Protein AF-0000000080759564 (afdb_homodimer)

Structure (mmCIF, N/CA/C/O backbone):
data_AF-0000000080759564-model_v1
#
loop_
_entity.id
_entity.type
_entity.pdbx_description
1 polymer 'Carbon monoxide dehydrogenase subunit G'
#
loop_
_atom_site.group_PDB
_atom_site.id
_atom_site.type_symbol
_atom_site.label_atom_id
_atom_site.label_alt_id
_atom_site.label_comp_id
_atom_site.label_asym_id
_atom_site.label_entity_id
_atom_site.label_seq_id
_atom_site.pdbx_PDB_ins_code
_atom_site.Cartn_x
_atom_site.Cartn_y
_atom_site.Cartn_z
_atom_site.occupancy
_atom_site.B_iso_or_equiv
_atom_site.auth_seq_id
_atom_site.auth_comp_id
_atom_site.auth_asym_id
_atom_site.auth_atom_id
_atom_site.pdbx_PDB_model_num
ATOM 1 N N . MET A 1 1 ? -9.562 -2.971 4.289 1 84.88 1 MET A N 1
ATOM 2 C CA . MET A 1 1 ? -10.07 -4.332 4.434 1 84.88 1 MET A CA 1
ATOM 3 C C . MET A 1 1 ? -8.922 -5.324 4.59 1 84.88 1 MET A C 1
ATOM 5 O O . MET A 1 1 ? -7.777 -5.023 4.23 1 84.88 1 MET A O 1
ATOM 9 N N . ARG A 1 2 ? -9.352 -6.535 5.164 1 89.62 2 ARG A N 1
ATOM 10 C CA . ARG A 1 2 ? -8.344 -7.566 5.375 1 89.62 2 ARG A CA 1
ATOM 11 C C . ARG A 1 2 ? -8.867 -8.938 4.977 1 89.62 2 ARG A C 1
ATOM 13 O O . ARG A 1 2 ? -10.023 -9.273 5.266 1 89.62 2 ARG A O 1
ATOM 20 N N . ILE A 1 3 ? -7.992 -9.641 4.242 1 92.25 3 ILE A N 1
ATOM 21 C CA . ILE A 1 3 ? -8.258 -11.031 3.9 1 92.25 3 ILE A CA 1
ATOM 22 C C . ILE A 1 3 ? -7.125 -11.914 4.41 1 92.25 3 ILE A C 1
ATOM 24 O O . ILE A 1 3 ? -5.949 -11.57 4.27 1 92.25 3 ILE A O 1
ATOM 28 N N . ALA A 1 4 ? -7.457 -12.984 5.074 1 96.19 4 ALA A N 1
ATOM 29 C CA . ALA A 1 4 ? -6.48 -13.992 5.477 1 96.19 4 ALA A CA 1
ATOM 30 C C . ALA A 1 4 ? -6.996 -15.398 5.184 1 96.19 4 ALA A C 1
ATOM 32 O O . ALA A 1 4 ? -8.164 -15.703 5.426 1 96.19 4 ALA A O 1
ATOM 33 N N . ASP A 1 5 ? -6.145 -16.203 4.625 1 97.75 5 ASP A N 1
ATOM 34 C CA . ASP A 1 5 ? -6.512 -17.594 4.312 1 97.75 5 ASP A CA 1
ATOM 35 C C . ASP A 1 5 ? -5.273 -18.438 4.035 1 97.75 5 ASP A C 1
ATOM 37 O O . ASP A 1 5 ? -4.145 -17.984 4.234 1 97.75 5 ASP A O 1
ATOM 41 N N . ALA A 1 6 ? -5.52 -19.641 3.729 1 98.44 6 ALA A N 1
ATOM 42 C CA . ALA A 1 6 ? -4.449 -20.562 3.359 1 98.44 6 ALA A CA 1
ATOM 43 C C . ALA A 1 6 ? -4.914 -21.547 2.289 1 98.44 6 ALA A C 1
ATOM 45 O O . ALA A 1 6 ? -6.102 -21.859 2.195 1 98.44 6 ALA A O 1
ATOM 46 N N . GLN A 1 7 ? -3.947 -21.953 1.488 1 98.62 7 GLN A N 1
ATOM 47 C CA . GLN A 1 7 ? -4.152 -22.969 0.452 1 98.62 7 GLN A CA 1
ATOM 48 C C . GLN A 1 7 ? -3.17 -24.125 0.609 1 98.62 7 GLN A C 1
ATOM 50 O O . GLN A 1 7 ? -2.062 -23.938 1.119 1 98.62 7 GLN A O 1
ATOM 55 N N . TRP A 1 8 ? -3.639 -25.344 0.221 1 98.75 8 TRP A N 1
ATOM 56 C CA . TRP A 1 8 ? -2.717 -26.453 0.038 1 98.75 8 TRP A CA 1
ATOM 57 C C . TRP A 1 8 ? -2.359 -26.641 -1.434 1 98.75 8 TRP A C 1
ATOM 59 O O . TRP A 1 8 ? -3.244 -26.719 -2.289 1 98.75 8 TRP A O 1
ATOM 69 N N . ILE A 1 9 ? -1.101 -26.641 -1.742 1 98.81 9 ILE A N 1
ATOM 70 C CA . ILE A 1 9 ? -0.565 -26.75 -3.096 1 98.81 9 ILE A CA 1
ATOM 71 C C . ILE A 1 9 ? 0.129 -28.094 -3.273 1 98.81 9 ILE A C 1
ATOM 73 O O . ILE A 1 9 ? 0.979 -28.469 -2.463 1 98.81 9 ILE A O 1
ATOM 77 N N . PRO A 1 10 ? -0.118 -28.859 -4.316 1 98.12 10 PRO A N 1
ATOM 78 C CA . PRO A 1 10 ? 0.433 -30.188 -4.512 1 98.12 10 PRO A CA 1
ATOM 79 C C . PRO A 1 10 ? 1.847 -30.172 -5.09 1 98.12 10 PRO A C 1
ATOM 81 O O . PRO A 1 10 ? 2.129 -30.875 -6.062 1 98.12 10 PRO A O 1
ATOM 84 N N . SER A 1 11 ? 2.746 -29.422 -4.547 1 98.06 11 SER A N 1
ATOM 85 C CA . SER A 1 11 ? 4.152 -29.297 -4.922 1 98.06 11 SER A CA 1
ATOM 86 C C . SER A 1 11 ? 5.008 -28.891 -3.729 1 98.06 11 SER A C 1
ATOM 88 O O . SER A 1 11 ? 4.504 -28.281 -2.777 1 98.06 11 SER A O 1
ATOM 90 N N . PRO A 1 12 ? 6.312 -29.25 -3.775 1 97.38 12 PRO A N 1
ATOM 91 C CA . PRO A 1 12 ? 7.168 -28.797 -2.67 1 97.38 12 PRO A CA 1
ATOM 92 C C . PRO A 1 12 ? 7.336 -27.281 -2.625 1 97.38 12 PRO A C 1
ATOM 94 O O . PRO A 1 12 ? 7.121 -26.609 -3.633 1 97.38 12 PRO A O 1
ATOM 97 N N . PRO A 1 13 ? 7.758 -26.781 -1.486 1 97.88 13 PRO A N 1
ATOM 98 C CA . PRO A 1 13 ? 7.84 -25.328 -1.308 1 97.88 13 PRO A CA 1
ATOM 99 C C . PRO A 1 13 ? 8.727 -24.656 -2.352 1 97.88 13 PRO A C 1
ATOM 101 O O . PRO A 1 13 ? 8.391 -23.578 -2.852 1 97.88 13 PRO A O 1
ATOM 104 N N . HIS A 1 14 ? 9.836 -25.25 -2.713 1 97.31 14 HIS A N 1
ATOM 105 C CA . HIS A 1 14 ? 10.742 -24.594 -3.65 1 97.31 14 HIS A CA 1
ATOM 106 C C . HIS A 1 14 ? 10.109 -24.469 -5.031 1 97.31 14 HIS A C 1
ATOM 108 O O . HIS A 1 14 ? 10.234 -23.438 -5.688 1 97.31 14 HIS A O 1
ATOM 114 N N . GLN A 1 15 ? 9.398 -25.438 -5.461 1 98 15 GLN A N 1
ATOM 115 C CA . GLN A 1 15 ? 8.727 -25.391 -6.754 1 98 15 GLN A CA 1
ATOM 116 C C . GLN A 1 15 ? 7.535 -24.438 -6.711 1 98 15 GLN A C 1
ATOM 118 O O . GLN A 1 15 ? 7.27 -23.719 -7.68 1 98 15 GLN A O 1
ATOM 123 N N . THR A 1 16 ? 6.824 -24.484 -5.586 1 98.56 16 THR A N 1
ATOM 124 C CA . THR A 1 16 ? 5.711 -23.562 -5.391 1 98.56 16 THR A CA 1
ATOM 125 C C . THR A 1 16 ? 6.184 -22.125 -5.48 1 98.56 16 THR A C 1
ATOM 127 O O . THR A 1 16 ? 5.562 -21.297 -6.164 1 98.56 16 THR A O 1
ATOM 130 N N . TRP A 1 17 ? 7.25 -21.875 -4.875 1 98.38 17 TRP A N 1
ATOM 131 C CA . TRP A 1 17 ? 7.859 -20.547 -4.84 1 98.38 17 TRP A CA 1
ATO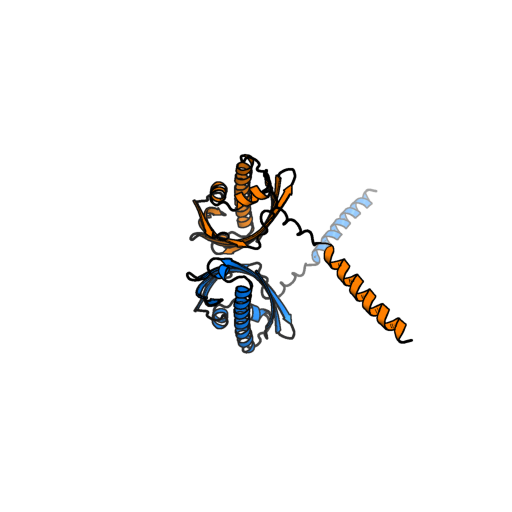M 132 C C . TRP A 1 17 ? 8.242 -20.078 -6.242 1 98.38 17 TRP A C 1
ATOM 134 O O . TRP A 1 17 ? 7.891 -18.969 -6.656 1 98.38 17 TRP A O 1
ATOM 144 N N . ASP A 1 18 ? 8.891 -20.922 -6.949 1 97.62 18 ASP A N 1
ATOM 145 C CA . ASP A 1 18 ? 9.336 -20.578 -8.297 1 97.62 18 ASP A CA 1
ATOM 146 C C . ASP A 1 18 ? 8.148 -20.25 -9.203 1 97.62 18 ASP A C 1
ATOM 148 O O . ASP A 1 18 ? 8.188 -19.281 -9.969 1 97.62 18 ASP A O 1
ATOM 152 N N . ALA A 1 19 ? 7.172 -21.016 -9.039 1 98.44 19 ALA A N 1
ATOM 153 C CA . ALA A 1 19 ? 5.988 -20.844 -9.875 1 98.44 19 ALA A CA 1
ATOM 154 C C . ALA A 1 19 ? 5.25 -19.547 -9.516 1 98.44 19 ALA A C 1
ATOM 156 O O . ALA A 1 19 ? 4.738 -18.859 -10.398 1 98.44 19 ALA A O 1
ATOM 157 N N . LEU A 1 20 ? 5.18 -19.203 -8.273 1 98.31 20 LEU A N 1
ATOM 158 C CA . LEU A 1 20 ? 4.441 -18.047 -7.777 1 98.31 20 LEU A CA 1
ATOM 159 C C . LEU A 1 20 ? 4.988 -16.75 -8.383 1 98.31 20 LEU A C 1
ATOM 161 O O . LEU A 1 20 ? 4.262 -15.758 -8.5 1 98.31 20 LEU A O 1
ATOM 165 N N . PHE A 1 21 ? 6.188 -16.766 -8.742 1 97.94 21 PHE A N 1
ATOM 166 C CA . PHE A 1 21 ? 6.812 -15.531 -9.203 1 97.94 21 PHE A CA 1
ATOM 167 C C . PHE A 1 21 ? 7.258 -15.648 -10.656 1 97.94 21 PHE A C 1
ATOM 169 O O . PHE A 1 21 ? 8.062 -14.852 -11.133 1 97.94 21 PHE A O 1
ATOM 176 N N . ASP A 1 22 ? 6.77 -16.688 -11.305 1 98.38 22 ASP A N 1
ATOM 177 C CA . ASP A 1 22 ? 6.977 -16.859 -12.742 1 98.38 22 ASP A CA 1
ATOM 178 C C . ASP A 1 22 ? 5.906 -16.109 -13.539 1 98.38 22 ASP A C 1
ATOM 180 O O . ASP A 1 22 ? 4.719 -16.422 -13.445 1 98.38 22 ASP A O 1
ATOM 184 N N . PRO A 1 23 ? 6.281 -15.125 -14.359 1 98.56 23 PRO A N 1
ATOM 185 C CA . PRO A 1 23 ? 5.301 -14.312 -15.086 1 98.56 23 PRO A CA 1
ATOM 186 C C . PRO A 1 23 ? 4.375 -15.148 -15.969 1 98.56 23 PRO A C 1
ATOM 188 O O . PRO A 1 23 ? 3.191 -14.836 -16.109 1 98.56 23 PRO A O 1
ATOM 191 N N . GLU A 1 24 ? 4.895 -16.156 -16.547 1 98.31 24 GLU A N 1
ATOM 192 C CA . GLU A 1 24 ? 4.07 -17.016 -17.391 1 98.31 24 GLU A CA 1
ATOM 193 C C . GLU A 1 24 ? 3.018 -17.766 -16.578 1 98.31 24 GLU A C 1
ATOM 195 O O . GLU A 1 24 ? 1.868 -17.891 -17.016 1 98.31 24 GLU A O 1
ATOM 200 N N . VAL A 1 25 ? 3.455 -18.266 -15.453 1 98.69 25 VAL A N 1
ATOM 201 C CA . VAL A 1 25 ? 2.523 -18.984 -14.594 1 98.69 25 VAL A CA 1
ATOM 202 C C . VAL A 1 25 ? 1.471 -18.016 -14.055 1 98.69 25 VAL A C 1
ATOM 204 O O . VAL A 1 25 ? 0.281 -18.344 -14.023 1 98.69 25 VAL A O 1
ATOM 207 N N . LEU A 1 26 ? 1.889 -16.828 -13.609 1 98.62 26 LEU A N 1
ATOM 208 C CA . LEU A 1 26 ? 0.963 -15.805 -13.125 1 98.62 26 LEU A CA 1
ATOM 209 C C . LEU A 1 26 ? -0.055 -15.445 -14.195 1 98.62 26 LEU A C 1
ATOM 211 O O . LEU A 1 26 ? -1.254 -15.359 -13.922 1 98.62 26 LEU A O 1
ATOM 215 N N . GLN A 1 27 ? 0.406 -15.234 -15.383 1 98.5 27 GLN A N 1
ATOM 216 C CA . GLN A 1 27 ? -0.486 -14.859 -16.469 1 98.5 27 GLN A CA 1
ATOM 217 C C . GLN A 1 27 ? -1.504 -15.961 -16.75 1 98.5 27 GLN A C 1
ATOM 219 O O . GLN A 1 27 ? -2.666 -15.672 -17.047 1 98.5 27 GLN A O 1
ATOM 224 N N . ARG A 1 28 ? -1.086 -17.125 -16.656 1 98.12 28 ARG A N 1
ATOM 225 C CA . ARG A 1 28 ? -1.942 -18.281 -16.906 1 98.12 28 ARG A CA 1
ATOM 226 C C . ARG A 1 28 ? -3 -18.438 -15.82 1 98.12 28 ARG A C 1
ATOM 228 O O . ARG A 1 28 ? -4.145 -18.797 -16.109 1 98.12 28 ARG A O 1
ATOM 235 N N . CYS A 1 29 ? -2.666 -18.109 -14.594 1 98.69 29 CYS A N 1
ATOM 236 C CA . CYS A 1 29 ? -3.496 -18.516 -13.461 1 98.69 29 CYS A CA 1
ATOM 237 C C . CYS A 1 29 ? -4.332 -17.344 -12.953 1 98.69 29 CYS A C 1
ATOM 239 O O . CYS A 1 29 ? -5.312 -17.547 -12.234 1 98.69 29 CYS A O 1
ATOM 241 N N . LEU A 1 30 ? -3.947 -16.062 -13.211 1 98.19 30 LEU A N 1
ATOM 242 C CA . LEU A 1 30 ? -4.711 -14.891 -12.781 1 98.19 30 LEU A CA 1
ATOM 243 C C . LEU A 1 30 ? -5.91 -14.656 -13.695 1 98.19 30 LEU A C 1
ATOM 245 O O . LEU A 1 30 ? -5.746 -14.391 -14.891 1 98.19 30 LEU A O 1
ATOM 249 N N . PRO A 1 31 ? -7.086 -14.703 -13.164 1 98.12 31 PRO A N 1
ATOM 250 C CA . PRO A 1 31 ? -8.258 -14.508 -14.016 1 98.12 31 PRO A CA 1
ATOM 251 C C . PRO A 1 31 ? -8.281 -13.133 -14.68 1 98.12 31 PRO A C 1
ATOM 253 O O . PRO A 1 31 ? -8.086 -12.109 -14.016 1 98.12 31 PRO A O 1
ATOM 256 N N . GLY A 1 32 ? -8.508 -13.094 -15.977 1 98.12 32 GLY A N 1
ATOM 257 C CA . GLY A 1 32 ? -8.633 -11.852 -16.703 1 98.12 32 GLY A CA 1
ATOM 258 C C . GLY A 1 32 ? -7.293 -11.203 -17.016 1 98.12 32 GLY A C 1
ATOM 259 O O . GLY A 1 32 ? -7.238 -10.102 -17.562 1 98.12 32 GLY A O 1
ATOM 260 N N . CYS A 1 33 ? -6.227 -11.938 -16.766 1 98.62 33 CYS A N 1
ATOM 261 C CA . CYS A 1 33 ? -4.898 -11.359 -16.938 1 98.62 33 CYS A CA 1
ATOM 262 C C . CYS A 1 33 ? -4.586 -11.156 -18.422 1 98.62 33 CYS A C 1
ATOM 264 O O . CYS A 1 33 ? -4.703 -12.086 -19.219 1 98.62 33 CYS A O 1
ATOM 266 N N . ILE A 1 34 ? -4.188 -9.992 -18.734 1 98.5 34 ILE A N 1
ATOM 267 C CA . ILE A 1 34 ? -3.818 -9.625 -20.094 1 98.5 34 ILE A CA 1
ATOM 268 C C . ILE A 1 34 ? -2.305 -9.734 -20.266 1 98.5 34 ILE A C 1
ATOM 270 O O . ILE A 1 34 ? -1.824 -10.281 -21.266 1 98.5 34 ILE A O 1
ATOM 274 N N . ARG A 1 35 ? -1.585 -9.258 -19.234 1 98.31 35 ARG A N 1
ATOM 275 C CA . ARG A 1 35 ? -0.129 -9.266 -19.328 1 98.31 35 ARG A CA 1
ATOM 276 C C . ARG A 1 35 ? 0.514 -9.211 -17.953 1 98.31 35 ARG A C 1
ATOM 278 O O . ARG A 1 35 ? 0.01 -8.531 -17.062 1 98.31 35 ARG A O 1
ATOM 285 N N . VAL A 1 36 ? 1.626 -9.906 -17.797 1 98.69 36 VAL A N 1
ATOM 286 C CA . VAL A 1 36 ? 2.535 -9.766 -16.656 1 98.69 36 VAL A CA 1
ATOM 287 C C . VAL A 1 36 ? 3.949 -9.484 -17.156 1 98.69 36 VAL A C 1
ATOM 289 O O . VAL A 1 36 ? 4.496 -10.242 -17.969 1 98.69 36 VAL A O 1
ATOM 292 N N . ILE A 1 37 ? 4.512 -8.414 -16.75 1 98.44 37 ILE A N 1
ATOM 293 C CA . ILE A 1 37 ? 5.875 -8.047 -17.125 1 98.44 37 ILE A CA 1
ATOM 294 C C . ILE A 1 37 ? 6.75 -7.98 -15.875 1 98.44 37 ILE A C 1
ATOM 296 O O . ILE A 1 37 ? 6.434 -7.262 -14.93 1 98.44 37 ILE A O 1
ATOM 300 N N . ARG A 1 38 ? 7.781 -8.805 -15.82 1 98.38 38 ARG A N 1
ATOM 301 C CA . ARG A 1 38 ? 8.789 -8.664 -14.773 1 98.38 38 ARG A CA 1
ATOM 302 C C . ARG A 1 38 ? 9.727 -7.5 -15.07 1 98.38 38 ARG A C 1
ATOM 304 O O . ARG A 1 38 ? 10.508 -7.555 -16.016 1 98.38 38 ARG A O 1
ATOM 311 N N . LEU A 1 39 ? 9.695 -6.473 -14.289 1 96.75 39 LEU A N 1
ATOM 312 C CA . LEU A 1 39 ? 10.508 -5.277 -14.516 1 96.75 39 LEU A CA 1
ATOM 313 C C . LEU A 1 39 ? 11.891 -5.441 -13.906 1 96.75 39 LEU A C 1
ATOM 315 O O . LEU A 1 39 ? 12.891 -5.012 -14.492 1 96.75 39 LEU A O 1
ATOM 319 N N . THR A 1 40 ? 11.977 -5.945 -12.734 1 95.06 40 THR A N 1
ATOM 320 C CA . THR A 1 40 ? 13.172 -6.383 -12.023 1 95.06 40 THR A CA 1
ATOM 321 C C . THR A 1 40 ? 12.914 -7.711 -11.312 1 95.06 40 THR A C 1
ATOM 323 O O . THR A 1 40 ? 11.836 -8.297 -11.445 1 95.06 40 THR A O 1
ATOM 326 N N . ASP A 1 41 ? 13.812 -8.164 -10.555 1 94.5 41 ASP A N 1
ATOM 327 C CA . ASP A 1 41 ? 13.648 -9.438 -9.859 1 94.5 41 ASP A CA 1
ATOM 328 C C . ASP A 1 41 ? 12.539 -9.344 -8.805 1 94.5 41 ASP A C 1
ATOM 330 O O . ASP A 1 41 ? 12.008 -10.367 -8.367 1 94.5 41 ASP A O 1
ATOM 334 N N . THR A 1 42 ? 12.188 -8.133 -8.391 1 96.12 42 THR A N 1
ATOM 335 C CA . THR A 1 42 ? 11.234 -7.988 -7.285 1 96.12 42 THR A CA 1
ATOM 336 C C . THR A 1 42 ? 10.117 -7.02 -7.656 1 96.12 42 THR A C 1
ATOM 338 O O . THR A 1 42 ? 9.422 -6.504 -6.781 1 96.12 42 THR A O 1
ATOM 341 N N . GLU A 1 43 ? 10.039 -6.688 -8.945 1 98.06 43 GLU A N 1
ATOM 342 C CA . GLU A 1 43 ? 9.039 -5.727 -9.391 1 98.06 43 GLU A CA 1
ATOM 343 C C . GLU A 1 43 ? 8.328 -6.215 -10.648 1 98.06 43 GLU A C 1
ATOM 345 O O . GLU A 1 43 ? 8.984 -6.637 -11.609 1 98.06 43 GLU A O 1
ATOM 350 N N . TYR A 1 44 ? 6.996 -6.078 -10.609 1 98.56 44 TYR A N 1
ATOM 351 C CA . TYR A 1 44 ? 6.191 -6.531 -11.734 1 98.56 44 TYR A CA 1
ATOM 352 C C . TYR A 1 44 ? 5.18 -5.469 -12.141 1 98.56 44 TYR A C 1
ATOM 354 O O . TYR A 1 44 ? 4.703 -4.699 -11.305 1 98.56 44 TYR A O 1
ATOM 362 N N . ALA A 1 45 ? 4.855 -5.438 -13.438 1 98.5 45 ALA A N 1
ATOM 363 C CA . ALA A 1 45 ? 3.695 -4.738 -13.977 1 98.5 45 ALA A CA 1
ATOM 364 C C . ALA A 1 45 ? 2.641 -5.727 -14.469 1 98.5 45 ALA A C 1
ATOM 366 O O . ALA A 1 45 ? 2.961 -6.676 -15.188 1 98.5 45 ALA A O 1
ATOM 367 N N . ILE A 1 46 ? 1.41 -5.504 -14.055 1 98.5 46 ILE A N 1
ATOM 368 C CA . ILE A 1 46 ? 0.343 -6.449 -14.367 1 98.5 46 ILE A CA 1
ATOM 369 C C . ILE A 1 46 ? -0.857 -5.703 -14.945 1 98.5 46 ILE A C 1
ATOM 371 O O . ILE A 1 46 ? -1.229 -4.637 -14.445 1 98.5 46 ILE A O 1
ATOM 375 N N . THR A 1 47 ? -1.415 -6.207 -15.984 1 98.81 47 THR A N 1
ATOM 376 C CA . THR A 1 47 ? -2.662 -5.711 -16.562 1 98.81 47 THR A CA 1
ATOM 377 C C . THR A 1 47 ? -3.74 -6.793 -16.516 1 98.81 47 THR A C 1
ATOM 379 O O . THR A 1 47 ? -3.52 -7.91 -16.984 1 98.81 47 THR A O 1
ATOM 382 N N . VAL A 1 48 ? -4.875 -6.426 -15.938 1 98.19 48 VAL A N 1
ATOM 383 C CA . VAL A 1 48 ? -5.961 -7.391 -15.828 1 98.19 48 VAL A CA 1
ATOM 384 C C . VAL A 1 48 ? -7.285 -6.73 -16.219 1 98.19 48 VAL A C 1
ATOM 386 O O . VAL A 1 48 ? -7.457 -5.523 -16.016 1 98.19 48 VAL A O 1
ATOM 389 N N . ARG A 1 49 ? -8.117 -7.449 -16.781 1 98.19 49 ARG A N 1
ATOM 390 C CA . ARG A 1 49 ? -9.523 -7.062 -16.891 1 98.19 49 ARG A CA 1
ATOM 391 C C . ARG A 1 49 ? -10.375 -7.801 -15.875 1 98.19 49 ARG A C 1
ATOM 393 O O . ARG A 1 49 ? -10.305 -9.023 -15.758 1 98.19 49 ARG A O 1
ATOM 400 N N . ALA A 1 50 ? -11.164 -7.062 -15.094 1 96.75 50 ALA A N 1
ATOM 401 C CA . ALA A 1 50 ? -11.992 -7.68 -14.055 1 96.75 50 ALA A CA 1
ATOM 402 C C . ALA A 1 50 ? -13.328 -6.953 -13.914 1 96.75 50 ALA A C 1
ATOM 404 O O . ALA A 1 50 ? -13.438 -5.773 -14.25 1 96.75 50 ALA A O 1
ATOM 405 N N . LYS A 1 51 ? -14.273 -7.699 -13.5 1 94.69 51 LYS A N 1
ATOM 406 C CA . LYS A 1 51 ? -15.578 -7.16 -13.109 1 94.69 51 LYS A CA 1
ATOM 407 C C . LYS A 1 51 ? -15.727 -7.133 -11.594 1 94.69 51 LYS A C 1
ATOM 409 O O . LYS A 1 51 ? -15.719 -8.18 -10.938 1 94.69 51 LYS A O 1
ATOM 414 N N . VAL A 1 52 ? -15.828 -5.949 -11.008 1 95.25 52 VAL A N 1
ATOM 415 C CA . VAL A 1 52 ? -15.969 -5.781 -9.57 1 95.25 52 VAL A CA 1
ATOM 416 C C . VAL A 1 52 ? -17.266 -5.039 -9.258 1 95.25 52 VAL A C 1
ATOM 418 O O . VAL A 1 52 ? -17.406 -3.857 -9.578 1 95.25 52 VAL A O 1
ATOM 421 N N . GLY A 1 53 ? -18.188 -5.742 -8.602 1 92.5 53 GLY A N 1
ATOM 422 C CA . GLY A 1 53 ? -19.453 -5.113 -8.25 1 92.5 53 GLY A CA 1
ATOM 423 C C . GLY A 1 53 ? -20.156 -4.5 -9.445 1 92.5 53 GLY A C 1
ATOM 424 O O . GLY A 1 53 ? -20.672 -3.383 -9.359 1 92.5 53 GLY A O 1
ATOM 425 N N . GLY A 1 54 ? -20.047 -5.086 -10.609 1 93.75 54 GLY A N 1
ATOM 426 C CA . GLY A 1 54 ? -20.719 -4.621 -11.812 1 93.75 54 GLY A CA 1
ATOM 427 C C . GLY A 1 54 ? -19.859 -3.684 -12.648 1 93.75 54 GLY A C 1
ATOM 428 O O . GLY A 1 54 ? -20.234 -3.326 -13.766 1 93.75 54 GLY A O 1
ATOM 429 N N . ILE A 1 55 ? -18.828 -3.268 -12.133 1 96.38 55 ILE A N 1
ATOM 430 C CA . ILE A 1 55 ? -17.906 -2.41 -12.875 1 96.38 55 ILE A CA 1
ATOM 431 C C . ILE A 1 55 ? -16.938 -3.27 -13.688 1 96.38 55 ILE A C 1
ATOM 433 O O . ILE A 1 55 ? -16.078 -3.945 -13.125 1 96.38 55 ILE A O 1
ATOM 437 N N . ASP A 1 56 ? -17.094 -3.266 -14.938 1 96.56 56 ASP A N 1
ATOM 438 C CA . ASP A 1 56 ? -16.172 -3.938 -15.852 1 96.56 56 ASP A CA 1
ATOM 439 C C . ASP A 1 56 ? -15.07 -2.99 -16.312 1 96.56 56 ASP A C 1
ATOM 441 O O . ASP A 1 56 ? -15.336 -2.016 -17.016 1 96.56 56 ASP A O 1
ATOM 445 N N . ALA A 1 57 ? -13.844 -3.305 -15.938 1 97.44 57 ALA A N 1
ATOM 446 C CA . ALA A 1 57 ? -12.773 -2.361 -16.234 1 97.44 57 ALA A CA 1
ATOM 447 C C . ALA A 1 57 ? -11.445 -3.086 -16.422 1 97.44 57 ALA A C 1
ATOM 449 O O . ALA A 1 57 ? -11.281 -4.227 -15.984 1 97.44 57 ALA A O 1
ATOM 450 N N . GLU A 1 58 ? -10.609 -2.461 -17.172 1 98.19 58 GLU A N 1
ATOM 451 C CA . GLU A 1 58 ? -9.203 -2.846 -17.219 1 98.19 58 GLU A CA 1
ATOM 452 C C . GLU A 1 58 ? -8.391 -2.119 -16.156 1 98.19 58 GLU A C 1
ATOM 454 O O . GLU A 1 58 ? -8.578 -0.922 -15.93 1 98.19 58 GLU A O 1
ATOM 459 N N . TYR A 1 59 ? -7.531 -2.881 -15.508 1 97.81 59 TYR A N 1
ATOM 460 C CA . TYR A 1 59 ? -6.691 -2.352 -14.438 1 97.81 59 TYR A CA 1
ATOM 461 C C . TYR A 1 59 ? -5.215 -2.533 -14.773 1 97.81 59 TYR A C 1
ATOM 463 O O . TYR A 1 59 ? -4.805 -3.594 -15.25 1 97.81 59 TYR A O 1
ATOM 471 N N . GLU A 1 60 ? -4.469 -1.491 -14.555 1 98.19 60 GLU A N 1
ATOM 472 C CA . GLU A 1 60 ? -3.012 -1.548 -14.578 1 98.19 60 GLU A CA 1
ATOM 473 C C . GLU A 1 60 ? -2.432 -1.457 -13.164 1 98.19 60 GLU A C 1
ATOM 475 O O . GLU A 1 60 ? -2.77 -0.546 -12.406 1 98.19 60 GLU A O 1
ATOM 480 N N . GLY A 1 61 ? -1.549 -2.387 -12.859 1 97.88 61 GLY A N 1
ATOM 481 C CA . GLY A 1 61 ? -1.018 -2.42 -11.508 1 97.88 61 GLY A CA 1
ATOM 482 C C . GLY A 1 61 ? 0.472 -2.703 -11.453 1 97.88 61 GLY A C 1
ATOM 483 O O . GLY A 1 61 ? 1.062 -3.133 -12.453 1 97.88 61 GLY A O 1
ATOM 484 N N . GLU A 1 62 ? 1.01 -2.377 -10.312 1 98.12 62 GLU A N 1
ATOM 485 C CA . GLU A 1 62 ? 2.396 -2.693 -9.984 1 98.12 62 GLU A CA 1
ATOM 486 C C . GLU A 1 62 ? 2.484 -3.52 -8.703 1 98.12 62 GLU A C 1
ATOM 488 O O . GLU A 1 62 ? 1.674 -3.346 -7.789 1 98.12 62 GLU A O 1
ATOM 493 N N . LEU A 1 63 ? 3.49 -4.391 -8.672 1 98.5 63 LEU A N 1
ATOM 494 C CA . LEU A 1 63 ? 3.738 -5.27 -7.535 1 98.5 63 LEU A CA 1
ATOM 495 C C . LEU A 1 63 ? 5.203 -5.211 -7.113 1 98.5 63 LEU A C 1
ATOM 497 O O . LEU A 1 63 ? 6.102 -5.324 -7.949 1 98.5 63 LEU A O 1
ATOM 501 N N . LEU A 1 64 ? 5.398 -4.977 -5.836 1 98.56 64 LEU A N 1
ATOM 502 C CA . LEU A 1 64 ? 6.727 -5.043 -5.238 1 98.56 64 LEU A CA 1
ATOM 503 C C . LEU A 1 64 ? 6.832 -6.23 -4.285 1 98.56 64 LEU A C 1
ATOM 505 O O . LEU A 1 64 ? 5.918 -6.477 -3.492 1 98.56 64 LEU A O 1
ATOM 509 N N . VAL A 1 65 ? 7.934 -6.926 -4.367 1 97.94 65 VAL A N 1
ATOM 510 C CA . VAL A 1 65 ? 8.227 -8.039 -3.473 1 97.94 65 VAL A CA 1
ATOM 511 C C . VAL A 1 65 ? 9.414 -7.695 -2.584 1 97.94 65 VAL A C 1
ATOM 513 O O . VAL A 1 65 ? 10.438 -7.203 -3.068 1 97.94 65 VAL A O 1
ATOM 516 N N . SER A 1 66 ? 9.266 -7.941 -1.3 1 95.75 66 SER A N 1
ATOM 517 C CA . SER A 1 66 ? 10.344 -7.625 -0.364 1 95.75 66 SER A CA 1
ATOM 518 C C . SER A 1 66 ? 10.391 -8.633 0.781 1 95.75 66 SER A C 1
ATOM 520 O O . SER A 1 66 ? 9.578 -9.562 0.835 1 95.75 66 SER A O 1
ATOM 522 N N . ASP A 1 67 ? 11.469 -8.555 1.634 1 94.88 67 ASP A N 1
ATOM 523 C CA . ASP A 1 67 ? 11.641 -9.398 2.814 1 94.88 67 ASP A CA 1
ATOM 524 C C . ASP A 1 67 ? 11.602 -10.875 2.443 1 94.88 67 ASP A C 1
ATOM 526 O O . ASP A 1 67 ? 10.867 -11.656 3.051 1 94.88 67 ASP A O 1
ATOM 530 N N . ILE A 1 68 ? 12.344 -11.148 1.409 1 96.94 68 ILE A N 1
ATOM 531 C CA . ILE A 1 68 ? 12.273 -12.477 0.806 1 96.94 68 ILE A CA 1
ATOM 532 C C . ILE A 1 68 ? 13.117 -13.453 1.613 1 96.94 68 ILE A C 1
ATOM 534 O O . ILE A 1 68 ? 14.305 -13.227 1.836 1 96.94 68 ILE A O 1
ATOM 538 N N . THR A 1 69 ? 12.508 -14.477 2.113 1 97.88 69 THR A N 1
ATOM 539 C CA . THR A 1 69 ? 13.164 -15.734 2.465 1 97.88 69 THR A CA 1
ATOM 540 C C . THR A 1 69 ? 12.773 -16.828 1.484 1 97.88 69 THR A C 1
ATOM 542 O O . THR A 1 69 ? 11.688 -17.406 1.586 1 97.88 69 THR A O 1
ATOM 545 N N . PRO A 1 70 ? 13.648 -17.094 0.563 1 95.94 70 PRO A N 1
ATOM 546 C CA . PRO A 1 70 ? 13.289 -17.969 -0.555 1 95.94 70 PRO A CA 1
ATOM 547 C C . PRO A 1 70 ? 12.594 -19.25 -0.1 1 95.94 70 PRO A C 1
ATOM 549 O O . PRO A 1 70 ? 13.062 -19.906 0.835 1 95.94 70 PRO A O 1
ATOM 552 N N . SER A 1 71 ? 11.43 -19.547 -0.733 1 97.06 71 SER A N 1
ATOM 553 C CA . SER A 1 71 ? 10.617 -20.734 -0.555 1 97.06 71 SER A CA 1
ATOM 554 C C . SER A 1 71 ? 9.961 -20.766 0.823 1 97.06 71 SER A C 1
ATOM 556 O O . SER A 1 71 ? 9.453 -21.797 1.252 1 97.06 71 SER A O 1
ATOM 558 N N . GLU A 1 72 ? 10.062 -19.625 1.511 1 98.44 72 GLU A N 1
ATOM 559 C CA . GLU A 1 72 ? 9.516 -19.609 2.863 1 98.44 72 GLU A CA 1
ATOM 560 C C . GLU A 1 72 ? 8.562 -18.438 3.061 1 98.44 72 GLU A C 1
A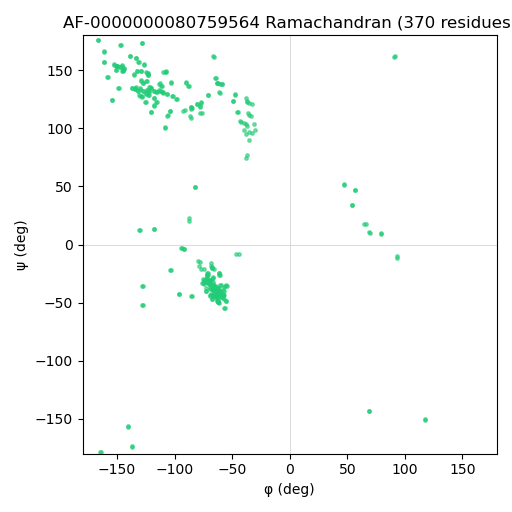TOM 562 O O . GLU A 1 72 ? 7.457 -18.609 3.59 1 98.44 72 GLU A O 1
ATOM 567 N N . SER A 1 73 ? 9.062 -17.234 2.719 1 98.75 73 SER A N 1
ATOM 568 C CA . SER A 1 73 ? 8.195 -16.094 3.031 1 9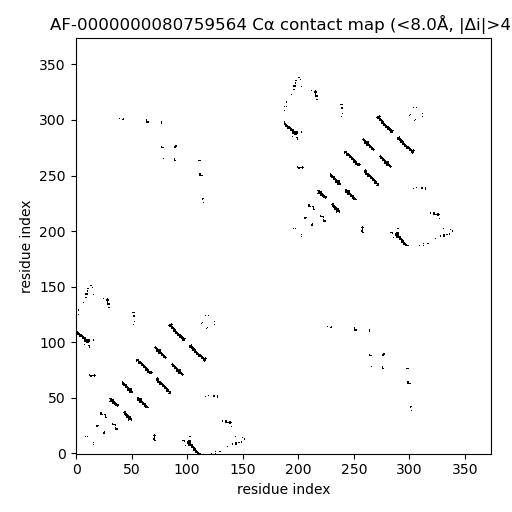8.75 73 SER A CA 1
ATOM 569 C C . SER A 1 73 ? 8.594 -14.859 2.238 1 98.75 73 SER A C 1
ATOM 571 O O . SER A 1 73 ? 9.719 -14.766 1.746 1 98.75 73 SER A O 1
ATOM 573 N N . CYS A 1 74 ? 7.648 -13.938 2.062 1 98.44 74 CYS A N 1
ATOM 574 C CA . CYS A 1 74 ? 7.91 -12.609 1.527 1 98.44 74 CYS A CA 1
ATOM 575 C C . CYS A 1 74 ? 6.777 -11.648 1.87 1 98.44 74 CYS A C 1
ATOM 577 O O . CYS A 1 74 ? 5.734 -12.07 2.379 1 98.44 74 CYS A O 1
ATOM 579 N N . SER A 1 75 ? 7.035 -10.383 1.69 1 97.88 75 SER A N 1
ATOM 580 C CA . SER A 1 75 ? 6.031 -9.328 1.733 1 97.88 75 SER A CA 1
ATOM 581 C C . SER A 1 75 ? 5.762 -8.766 0.342 1 97.88 75 SER A C 1
ATOM 583 O O . SER A 1 75 ? 6.664 -8.719 -0.499 1 97.88 75 SER A O 1
ATOM 585 N N . LEU A 1 76 ? 4.496 -8.336 0.149 1 98.38 76 LEU A N 1
ATOM 586 C CA . LEU A 1 76 ? 4.105 -7.703 -1.104 1 98.38 76 LEU A CA 1
ATOM 587 C C . LEU A 1 76 ? 3.521 -6.316 -0.853 1 98.38 76 LEU A C 1
ATOM 589 O O . LEU A 1 76 ? 2.865 -6.09 0.166 1 98.38 76 LEU A O 1
ATOM 593 N N . ALA A 1 77 ? 3.734 -5.41 -1.715 1 98.5 77 ALA A N 1
ATOM 594 C CA . ALA A 1 77 ? 2.998 -4.16 -1.873 1 98.5 77 ALA A CA 1
ATOM 595 C C . ALA A 1 77 ? 2.512 -3.986 -3.311 1 98.5 77 ALA A C 1
ATOM 597 O O . ALA A 1 77 ? 3.244 -4.277 -4.258 1 98.5 77 ALA A O 1
ATOM 598 N N . PHE A 1 78 ? 1.273 -3.504 -3.438 1 98.38 78 PHE A N 1
ATOM 599 C CA . PHE A 1 78 ? 0.73 -3.438 -4.789 1 98.38 78 PHE A CA 1
ATOM 600 C C . PHE A 1 78 ? -0.21 -2.246 -4.938 1 98.38 78 PHE A C 1
ATOM 602 O O . PHE A 1 78 ? -0.809 -1.797 -3.959 1 98.38 78 PHE A O 1
ATOM 609 N N . ASP A 1 79 ? -0.326 -1.75 -6.086 1 97.94 79 ASP A N 1
ATOM 610 C CA . ASP A 1 79 ? -1.376 -0.824 -6.496 1 97.94 79 ASP A CA 1
ATOM 611 C C . ASP A 1 79 ? -2.02 -1.27 -7.809 1 97.94 79 ASP A C 1
ATOM 613 O O . ASP A 1 79 ? -1.487 -2.141 -8.5 1 97.94 79 ASP A O 1
ATOM 617 N N . GLY A 1 80 ? -3.16 -0.864 -8.062 1 97.31 80 GLY A N 1
ATOM 618 C CA . GLY A 1 80 ? -3.902 -1.062 -9.297 1 97.31 80 GLY A CA 1
ATOM 619 C C . GLY A 1 80 ? -4.859 0.073 -9.602 1 97.31 80 GLY A C 1
ATOM 620 O O . GLY A 1 80 ? -5.59 0.535 -8.727 1 97.31 80 GLY A O 1
ATOM 621 N N . LYS A 1 81 ? -4.82 0.472 -10.844 1 96.94 81 LYS A N 1
ATOM 622 C CA . LYS A 1 81 ? -5.66 1.593 -11.258 1 96.94 81 LYS A CA 1
ATOM 623 C C . LYS A 1 81 ? -6.484 1.238 -12.484 1 96.94 81 LYS A C 1
ATOM 625 O O . LYS A 1 81 ? -5.953 0.711 -13.469 1 96.94 81 LYS A O 1
ATOM 630 N N . GLY A 1 82 ? -7.734 1.454 -12.367 1 96.31 82 GLY A N 1
ATOM 631 C CA . GLY A 1 82 ? -8.648 1.407 -13.5 1 96.31 82 GLY A CA 1
ATOM 632 C C . GLY A 1 82 ? -9.297 2.746 -13.797 1 96.31 82 GLY A C 1
ATOM 633 O O . GLY A 1 82 ? -10.008 3.297 -12.953 1 96.31 82 GLY A O 1
ATOM 634 N N . ALA A 1 83 ? -9.086 3.17 -15.023 1 92.31 83 ALA A N 1
ATOM 635 C CA . ALA A 1 83 ? -9.609 4.48 -15.398 1 92.31 83 ALA A CA 1
ATOM 636 C C . ALA A 1 83 ? -11.109 4.566 -15.125 1 92.31 83 ALA A C 1
ATOM 638 O O . ALA A 1 83 ? -11.602 5.598 -14.656 1 92.31 83 ALA A O 1
ATOM 639 N N . ALA A 1 84 ? -11.805 3.516 -15.305 1 92.38 84 ALA A N 1
ATOM 640 C CA . ALA A 1 84 ? -13.258 3.494 -15.148 1 92.38 84 ALA A CA 1
ATOM 641 C C . ALA A 1 84 ? -13.656 3.064 -13.742 1 92.38 84 ALA A C 1
ATOM 643 O O . ALA A 1 84 ? -14.836 3.09 -13.383 1 92.38 84 ALA A O 1
ATOM 644 N N . ALA A 1 85 ? -12.711 2.738 -12.93 1 94.56 85 ALA A N 1
ATOM 645 C CA . ALA A 1 85 ? -13.086 2.066 -11.688 1 94.56 85 ALA A CA 1
ATOM 646 C C . ALA A 1 85 ? -12.461 2.766 -10.477 1 94.56 85 ALA A C 1
ATOM 648 O O . ALA A 1 85 ? -13.07 2.82 -9.406 1 94.56 85 ALA A O 1
ATOM 649 N N . GLY A 1 86 ? -11.281 3.266 -10.641 1 95.94 86 GLY A N 1
ATOM 650 C CA . GLY A 1 86 ? -10.594 3.875 -9.508 1 95.94 86 GLY A CA 1
ATOM 651 C C . GLY A 1 86 ? -9.305 3.164 -9.141 1 95.94 86 GLY A C 1
ATOM 652 O O . GLY A 1 86 ? -8.609 2.637 -10.008 1 95.94 86 GLY A O 1
ATOM 653 N N . LEU A 1 87 ? -8.984 3.252 -7.875 1 97.06 87 LEU A N 1
ATOM 654 C CA . LEU A 1 87 ? -7.664 2.883 -7.383 1 97.06 87 LEU A CA 1
ATOM 655 C C . LEU A 1 87 ? -7.766 1.834 -6.281 1 97.06 87 LEU A C 1
ATOM 657 O O . LEU A 1 87 ? -8.68 1.886 -5.453 1 97.06 87 LEU A O 1
ATOM 661 N N . ALA A 1 88 ? -6.859 0.884 -6.277 1 97.19 88 ALA A N 1
ATOM 662 C CA . ALA A 1 88 ? -6.641 -0.036 -5.164 1 97.19 88 ALA A CA 1
ATOM 663 C C . ALA A 1 88 ? -5.176 -0.047 -4.742 1 97.19 88 ALA A C 1
ATOM 665 O O . ALA A 1 88 ? -4.277 -0.086 -5.586 1 97.19 88 ALA A O 1
ATOM 666 N N . ILE A 1 89 ? -4.918 0.06 -3.482 1 98.31 89 ILE A N 1
ATOM 667 C CA . ILE A 1 89 ? -3.582 -0.042 -2.906 1 98.31 89 ILE A CA 1
ATOM 668 C C . ILE A 1 89 ? -3.594 -1.039 -1.749 1 98.31 89 ILE A C 1
ATOM 670 O O . ILE A 1 89 ? -4.52 -1.041 -0.934 1 98.31 89 ILE A O 1
ATOM 674 N N . GLY A 1 90 ? -2.475 -1.844 -1.655 1 97.44 90 GLY A N 1
ATOM 675 C CA . GLY A 1 90 ? -2.488 -2.803 -0.562 1 97.44 90 GLY A CA 1
ATOM 676 C C . GLY A 1 90 ? -1.131 -3.43 -0.302 1 97.44 90 GLY A C 1
ATOM 677 O O . GLY A 1 90 ? -0.155 -3.115 -0.987 1 97.44 90 GLY A O 1
ATOM 678 N N . THR A 1 91 ? -1.146 -4.23 0.74 1 97.44 91 THR A N 1
ATOM 679 C CA . THR A 1 91 ? 0.002 -5.043 1.125 1 97.44 91 THR A CA 1
ATOM 680 C C . THR A 1 91 ? -0.427 -6.473 1.435 1 97.44 91 THR A C 1
ATOM 682 O O . THR A 1 91 ? -1.608 -6.734 1.671 1 97.44 91 THR A O 1
ATOM 685 N N . ALA A 1 92 ? 0.554 -7.348 1.387 1 97.94 92 ALA A N 1
ATOM 686 C CA . ALA A 1 92 ? 0.278 -8.742 1.726 1 97.94 92 ALA A CA 1
ATOM 687 C C . ALA A 1 92 ? 1.51 -9.414 2.324 1 97.94 92 ALA A C 1
ATOM 689 O O . ALA A 1 92 ? 2.641 -8.992 2.07 1 97.94 92 ALA A O 1
ATOM 690 N N . GLN A 1 93 ? 1.222 -10.406 3.117 1 98.12 93 GLN A N 1
ATOM 691 C CA . GLN A 1 93 ? 2.221 -11.336 3.633 1 98.12 93 GLN A CA 1
ATOM 692 C C . GLN A 1 93 ? 1.94 -12.758 3.166 1 98.12 93 GLN A C 1
ATOM 694 O O . GLN A 1 93 ? 0.804 -13.234 3.242 1 98.12 93 GLN A O 1
ATOM 699 N N . ILE A 1 94 ? 3.039 -13.414 2.65 1 98.69 94 ILE A N 1
ATOM 700 C CA . ILE A 1 94 ? 2.912 -14.789 2.172 1 98.69 94 ILE A CA 1
ATOM 701 C C . ILE A 1 94 ? 3.877 -15.695 2.934 1 98.69 94 ILE A C 1
ATOM 703 O O . ILE A 1 94 ? 5.035 -15.328 3.156 1 98.69 94 ILE A O 1
ATOM 707 N N . ASN A 1 95 ? 3.402 -16.812 3.34 1 98.88 95 ASN A N 1
ATOM 708 C CA . ASN A 1 95 ? 4.223 -17.812 4.008 1 98.88 95 ASN A CA 1
ATOM 709 C C . ASN A 1 95 ? 4 -19.203 3.408 1 98.88 95 ASN A C 1
ATOM 711 O O . ASN A 1 95 ? 2.863 -19.594 3.15 1 98.88 95 ASN A O 1
ATOM 715 N N . LEU A 1 96 ? 5.113 -19.875 3.125 1 98.81 96 LEU A N 1
ATOM 716 C CA . LEU A 1 96 ? 5.078 -21.25 2.654 1 98.81 96 LEU A CA 1
ATOM 717 C C . LEU A 1 96 ? 5.688 -22.203 3.688 1 98.81 96 LEU A C 1
ATOM 719 O O . LEU A 1 96 ? 6.711 -21.875 4.297 1 98.81 96 LEU A O 1
ATOM 723 N N . SER A 1 97 ? 5.066 -23.344 3.891 1 98.56 97 SER A N 1
ATOM 724 C CA . SER A 1 97 ? 5.605 -24.422 4.715 1 98.56 97 SER A CA 1
ATOM 725 C C . SER A 1 97 ? 5.23 -25.781 4.156 1 98.56 97 SER A C 1
ATOM 727 O O . SER A 1 97 ? 4.184 -25.938 3.521 1 98.56 97 SER A O 1
ATOM 729 N N . PRO A 1 98 ? 6.164 -26.766 4.41 1 97.88 98 PRO A N 1
ATOM 730 C CA . PRO A 1 98 ? 5.785 -28.109 3.975 1 97.88 98 PRO A CA 1
ATOM 731 C C . PRO A 1 98 ? 4.551 -28.641 4.699 1 97.88 98 PRO A C 1
ATOM 733 O O . PRO A 1 98 ? 4.371 -28.375 5.895 1 97.88 98 PRO A O 1
ATOM 736 N N . LYS A 1 99 ? 3.705 -29.297 3.908 1 97.69 99 LYS A N 1
ATOM 737 C CA . LYS A 1 99 ? 2.533 -29.938 4.492 1 97.69 99 LYS A CA 1
ATOM 738 C C . LYS A 1 99 ? 2.059 -31.109 3.631 1 97.69 99 LYS A C 1
ATOM 740 O O . LYS A 1 99 ? 1.77 -30.922 2.445 1 97.69 99 LYS A O 1
ATOM 745 N N . GLU A 1 100 ? 1.961 -32.312 4.254 1 95.25 100 GLU A N 1
ATOM 746 C CA . GLU A 1 100 ? 1.356 -33.5 3.613 1 95.25 100 GLU A CA 1
ATOM 747 C C . GLU A 1 100 ? 1.893 -33.688 2.197 1 95.25 100 GLU A C 1
ATOM 749 O O . GLU A 1 100 ? 1.118 -33.812 1.246 1 95.25 100 GLU A O 1
ATOM 754 N N . ASN A 1 101 ? 3.162 -33.688 1.989 1 94.25 101 ASN A N 1
ATOM 755 C CA . ASN A 1 101 ? 3.83 -33.906 0.709 1 94.25 101 ASN A CA 1
ATOM 756 C C . ASN A 1 101 ? 3.529 -32.781 -0.27 1 94.25 101 ASN A C 1
ATOM 758 O O . ASN A 1 101 ? 3.518 -32.969 -1.484 1 94.25 101 ASN A O 1
ATOM 762 N N . GLY A 1 102 ? 3.086 -31.719 0.249 1 97.94 102 GLY A N 1
ATOM 763 C CA . GLY A 1 102 ? 2.859 -30.484 -0.493 1 97.94 102 GLY A CA 1
ATOM 764 C C . GLY A 1 102 ? 3.252 -29.234 0.281 1 97.94 102 GLY A C 1
ATOM 765 O O . GLY A 1 102 ? 4.207 -29.266 1.058 1 97.94 102 GLY A O 1
ATOM 766 N N . THR A 1 103 ? 2.648 -28.156 -0.104 1 98.69 103 THR A N 1
ATOM 767 C CA . THR A 1 103 ? 2.961 -26.875 0.513 1 98.69 103 THR A CA 1
ATOM 768 C C . THR A 1 103 ? 1.704 -26.234 1.097 1 98.69 103 THR A C 1
ATOM 770 O O . THR A 1 103 ? 0.663 -26.188 0.438 1 98.69 103 THR A O 1
ATOM 773 N N . ARG A 1 104 ? 1.836 -25.859 2.346 1 98.88 104 ARG A N 1
ATOM 774 C CA . ARG A 1 104 ? 0.865 -24.922 2.877 1 98.88 104 ARG A CA 1
ATOM 775 C C . ARG A 1 104 ? 1.271 -23.484 2.561 1 98.88 104 ARG A C 1
ATOM 777 O O . ARG A 1 104 ? 2.338 -23.016 2.98 1 98.88 104 ARG A O 1
ATOM 784 N N . LEU A 1 105 ? 0.456 -22.812 1.797 1 98.88 105 LEU A N 1
ATOM 785 C CA . LEU A 1 105 ? 0.644 -21.406 1.508 1 98.88 105 LEU A CA 1
ATOM 786 C C . LEU A 1 105 ? -0.369 -20.547 2.27 1 98.88 105 LEU A C 1
ATOM 788 O O . LEU A 1 105 ? -1.566 -20.594 1.977 1 98.88 105 LEU A O 1
ATOM 792 N N . SER A 1 106 ? 0.086 -19.781 3.229 1 98.81 106 SER A N 1
ATOM 793 C CA . SER A 1 106 ? -0.769 -18.859 3.967 1 98.81 106 SER A CA 1
ATOM 794 C C . SER A 1 106 ? -0.485 -17.422 3.58 1 98.81 106 SER A C 1
ATOM 796 O O . SER A 1 106 ? 0.646 -17.078 3.23 1 98.81 106 SER A O 1
ATOM 798 N N . TYR A 1 107 ? -1.581 -16.609 3.664 1 98.44 107 TYR A N 1
ATOM 799 C CA . TYR A 1 107 ? -1.409 -15.211 3.281 1 98.44 107 TYR A CA 1
ATOM 800 C C . TYR A 1 107 ? -2.371 -14.312 4.047 1 98.44 107 TYR A C 1
ATOM 802 O O . TYR A 1 107 ? -3.434 -14.766 4.484 1 98.44 107 TYR A O 1
ATOM 810 N N . THR A 1 108 ? -1.978 -13.117 4.277 1 97.75 108 THR A N 1
ATOM 811 C CA . THR A 1 108 ? -2.791 -12 4.734 1 97.75 108 THR A CA 1
ATOM 812 C C . THR A 1 108 ? -2.686 -10.82 3.768 1 97.75 108 THR A C 1
ATOM 814 O O . THR A 1 108 ? -1.588 -10.469 3.332 1 97.75 108 THR A O 1
ATOM 817 N N . VAL A 1 109 ? -3.842 -10.242 3.41 1 96.81 109 VAL A N 1
ATOM 818 C CA . VAL A 1 109 ? -3.889 -9.109 2.496 1 96.81 109 VAL A CA 1
ATOM 819 C C . VAL A 1 109 ? -4.641 -7.949 3.148 1 96.81 109 VAL A C 1
ATOM 821 O O . VAL A 1 109 ? -5.699 -8.148 3.748 1 96.81 109 VAL A O 1
ATOM 824 N N . ALA A 1 110 ? -4.09 -6.805 3.137 1 94.44 110 ALA A N 1
ATOM 825 C CA . ALA A 1 110 ? -4.758 -5.547 3.461 1 94.44 110 ALA A CA 1
ATOM 826 C C . ALA A 1 110 ? -4.809 -4.625 2.246 1 94.44 110 ALA A C 1
ATOM 828 O O . ALA A 1 110 ? -3.805 -4.445 1.553 1 94.44 110 ALA A O 1
ATOM 829 N N . ALA A 1 111 ? -5.984 -4.102 1.984 1 96.62 111 ALA A N 1
ATOM 830 C CA . ALA A 1 111 ? -6.117 -3.236 0.816 1 96.62 111 ALA A CA 1
ATOM 831 C C . ALA A 1 111 ? -7.117 -2.113 1.075 1 96.62 111 ALA A C 1
ATOM 833 O O . ALA A 1 111 ? -7.996 -2.242 1.933 1 96.62 111 ALA A O 1
ATOM 834 N N . MET A 1 112 ? -6.953 -1.041 0.391 1 97.06 112 MET A N 1
ATOM 835 C CA . MET A 1 112 ? -7.863 0.098 0.34 1 97.06 112 MET A CA 1
ATOM 836 C C . MET A 1 112 ? -8.18 0.479 -1.103 1 97.06 112 MET A C 1
ATOM 838 O O . MET A 1 112 ? -7.336 0.327 -1.988 1 97.06 112 MET A O 1
ATOM 842 N N . THR A 1 113 ? -9.406 0.996 -1.226 1 97 113 THR A N 1
ATOM 843 C CA . THR A 1 113 ? -9.828 1.37 -2.572 1 97 113 THR A CA 1
ATOM 844 C C . THR A 1 113 ? -10.297 2.82 -2.607 1 97 113 THR A C 1
ATOM 846 O O . THR A 1 113 ? -10.688 3.379 -1.579 1 97 113 THR A O 1
ATOM 849 N N . GLY A 1 114 ? -10.203 3.441 -3.824 1 96.5 114 GLY A N 1
ATOM 850 C CA . GLY A 1 114 ? -10.734 4.762 -4.117 1 96.5 114 GLY A CA 1
ATOM 851 C C . GLY A 1 114 ? -11.609 4.793 -5.355 1 96.5 114 GLY A C 1
ATOM 852 O O . GLY A 1 114 ? -11.703 3.801 -6.082 1 96.5 114 GLY A O 1
ATOM 853 N N . GLY A 1 115 ? -12.227 6.027 -5.555 1 94.88 115 GLY A N 1
ATOM 854 C CA . GLY A 1 115 ? -13.047 6.203 -6.742 1 94.88 115 GLY A CA 1
ATOM 855 C C . GLY A 1 115 ? -14.328 5.387 -6.707 1 94.88 115 GLY A C 1
ATOM 856 O O . GLY A 1 115 ? -14.93 5.219 -5.648 1 94.88 115 GLY A O 1
ATOM 857 N N . LYS A 1 116 ? -14.695 4.895 -7.859 1 96.12 116 LYS A N 1
ATOM 858 C CA . LYS A 1 116 ? -15.945 4.156 -7.977 1 96.12 116 LYS A CA 1
ATOM 859 C C . LYS A 1 116 ? -15.883 2.844 -7.195 1 96.12 116 LYS A C 1
ATOM 861 O O . LYS A 1 116 ? -16.906 2.363 -6.699 1 96.12 116 LYS A O 1
ATOM 866 N N . LEU A 1 117 ? -14.742 2.277 -7.035 1 96.31 117 LEU A N 1
ATOM 867 C CA . LEU A 1 117 ? -14.594 1.053 -6.258 1 96.31 117 LEU A CA 1
ATOM 868 C C . LEU A 1 117 ? -14.953 1.292 -4.793 1 96.31 117 LEU A C 1
ATOM 870 O O . LEU A 1 117 ? -15.633 0.469 -4.176 1 96.31 117 LEU A O 1
ATOM 874 N N . ALA A 1 118 ? -14.5 2.359 -4.27 1 94.25 118 ALA A N 1
ATOM 875 C CA . ALA A 1 118 ? -14.797 2.678 -2.877 1 94.25 118 ALA A CA 1
ATOM 876 C C . ALA A 1 118 ? -16.297 2.811 -2.652 1 94.25 118 ALA A C 1
ATOM 878 O O . ALA A 1 118 ? -16.812 2.432 -1.598 1 94.25 118 ALA A O 1
ATOM 879 N N . ALA A 1 119 ? -16.969 3.32 -3.646 1 94.19 119 ALA A N 1
ATOM 880 C CA . ALA A 1 119 ? -18.406 3.584 -3.547 1 94.19 119 ALA A CA 1
ATOM 881 C C . ALA A 1 119 ? -19.188 2.285 -3.441 1 94.19 119 ALA A C 1
ATOM 883 O O . ALA A 1 119 ? -20.344 2.281 -2.979 1 94.19 119 ALA A O 1
ATOM 884 N N . LEU A 1 120 ? -18.688 1.181 -3.818 1 94.81 120 LEU A N 1
ATOM 885 C CA . LEU A 1 120 ? -19.359 -0.111 -3.758 1 94.81 120 LEU A CA 1
ATOM 886 C C . LEU A 1 120 ? -19.484 -0.588 -2.316 1 94.81 120 LEU A C 1
ATOM 888 O O . LEU A 1 120 ? -20.344 -1.421 -2.01 1 94.81 120 LEU A O 1
ATOM 892 N N . GLY A 1 121 ? -18.609 -0.141 -1.493 1 93.25 121 GLY A N 1
ATOM 893 C CA . GLY A 1 121 ? -18.594 -0.59 -0.11 1 93.25 121 GLY A CA 1
ATOM 894 C C . GLY A 1 121 ? -17.719 -1.806 0.112 1 93.25 121 GLY A C 1
ATOM 895 O O . GLY A 1 121 ? -17.469 -2.582 -0.814 1 93.25 121 GLY A O 1
ATOM 896 N N . GLU A 1 122 ? -17.359 -2.041 1.319 1 92.94 122 GLU A N 1
ATOM 897 C CA . GLU A 1 122 ? -16.375 -3.045 1.705 1 92.94 122 GLU A CA 1
ATOM 898 C C . GLU A 1 122 ? -16.875 -4.457 1.401 1 92.94 122 GLU A C 1
ATOM 900 O O . GLU A 1 122 ? -16.141 -5.277 0.86 1 92.94 122 GLU A O 1
ATOM 905 N N . PRO A 1 123 ? -18.156 -4.812 1.7 1 94.44 123 PRO A N 1
ATOM 906 C CA . PRO A 1 123 ? -18.609 -6.184 1.449 1 94.44 123 PRO A CA 1
ATOM 907 C C . PRO A 1 123 ? -18.516 -6.578 -0.023 1 94.44 123 PRO A C 1
ATOM 909 O O . PRO A 1 123 ? -18.109 -7.695 -0.343 1 94.44 123 PRO A O 1
ATOM 912 N N . ALA A 1 124 ? -18.844 -5.656 -0.882 1 94.31 124 ALA A N 1
ATOM 913 C CA . ALA A 1 124 ? -18.766 -5.926 -2.316 1 94.31 124 ALA A CA 1
ATOM 914 C C . ALA A 1 124 ? -17.328 -6.129 -2.768 1 94.31 124 ALA A C 1
ATOM 916 O O . ALA A 1 124 ? -17.031 -7.016 -3.574 1 94.31 124 ALA A O 1
ATOM 917 N N . ILE A 1 125 ? -16.406 -5.379 -2.26 1 93.69 125 ILE A N 1
ATOM 918 C CA . ILE A 1 125 ? -15 -5.457 -2.615 1 93.69 125 ILE A CA 1
ATOM 919 C C . ILE A 1 125 ? -14.406 -6.77 -2.096 1 93.69 125 ILE A C 1
ATOM 921 O O . ILE A 1 125 ? -13.672 -7.449 -2.809 1 93.69 125 ILE A O 1
ATOM 925 N N . LEU A 1 126 ? -14.773 -7.078 -0.857 1 94.19 126 LEU A N 1
ATOM 926 C CA . LEU A 1 126 ? -14.305 -8.32 -0.256 1 94.19 126 LEU A CA 1
ATOM 927 C C . LEU A 1 126 ? -14.773 -9.523 -1.062 1 94.19 126 LEU A C 1
ATOM 929 O O . LEU A 1 126 ? -14 -10.461 -1.298 1 94.19 126 LEU A O 1
ATOM 933 N N . LYS A 1 127 ? -15.961 -9.477 -1.456 1 95.25 127 LYS A N 1
ATOM 934 C CA . LYS A 1 127 ? -16.516 -10.57 -2.244 1 95.25 127 LYS A CA 1
ATOM 935 C C . LYS A 1 127 ? -15.797 -10.711 -3.578 1 95.25 127 LYS A C 1
ATOM 937 O O . LYS A 1 127 ? -15.422 -11.82 -3.971 1 95.25 127 LYS A O 1
ATOM 942 N N . ALA A 1 128 ? -15.602 -9.625 -4.301 1 94.5 128 ALA A N 1
ATOM 943 C CA . ALA A 1 128 ? -14.922 -9.641 -5.59 1 94.5 128 ALA A CA 1
ATOM 944 C C . ALA A 1 128 ? -13.469 -10.094 -5.438 1 94.5 128 ALA A C 1
ATOM 946 O O . ALA A 1 128 ? -12.984 -10.914 -6.219 1 94.5 128 ALA A O 1
ATOM 947 N N . GLY A 1 129 ? -12.773 -9.539 -4.406 1 94.19 129 GLY A N 1
ATOM 948 C CA . GLY A 1 129 ? -11.406 -9.953 -4.129 1 94.19 129 GLY A CA 1
ATOM 949 C C . GLY A 1 129 ? -11.281 -11.43 -3.807 1 94.19 129 GLY A C 1
ATOM 950 O O . GLY A 1 129 ? -10.383 -12.102 -4.309 1 94.19 129 GLY A O 1
ATOM 951 N N . GLY A 1 130 ? -12.18 -11.867 -2.969 1 95.06 130 GLY A N 1
ATOM 952 C CA . GLY A 1 130 ? -12.211 -13.289 -2.641 1 95.06 130 GLY A CA 1
ATOM 953 C C . GLY A 1 130 ? -12.367 -14.18 -3.857 1 95.06 130 GLY A C 1
ATOM 954 O O . GLY A 1 130 ? -11.711 -15.211 -3.969 1 95.06 130 GLY A O 1
ATOM 955 N N . LYS A 1 131 ? -13.258 -13.789 -4.75 1 95.88 131 LYS A N 1
ATOM 956 C CA . LYS A 1 131 ? -13.492 -14.555 -5.969 1 95.88 131 LYS A CA 1
ATOM 957 C C . LYS A 1 131 ? -12.25 -14.586 -6.848 1 95.88 131 LYS A C 1
ATOM 959 O O . LYS A 1 131 ? -11.914 -15.625 -7.426 1 95.88 131 LYS A O 1
ATOM 964 N N . ILE A 1 132 ? -11.57 -13.5 -6.957 1 96.06 132 ILE A N 1
ATOM 965 C CA . ILE A 1 132 ? -10.359 -13.406 -7.762 1 96.06 132 ILE A CA 1
ATOM 966 C C . ILE A 1 132 ? -9.281 -14.32 -7.18 1 96.06 132 ILE A C 1
ATOM 968 O O . ILE A 1 132 ? -8.641 -15.078 -7.91 1 96.06 132 ILE A O 1
ATOM 972 N N . VAL A 1 133 ? -9.102 -14.297 -5.867 1 96.62 133 VAL A N 1
ATOM 973 C CA . VAL A 1 133 ? -8.102 -15.109 -5.18 1 96.62 133 VAL A CA 1
ATOM 974 C C . VAL A 1 133 ? -8.438 -16.594 -5.352 1 96.62 133 VAL A C 1
ATOM 976 O O . VAL A 1 133 ? -7.555 -17.406 -5.641 1 96.62 133 VAL A O 1
ATOM 979 N N . GLU A 1 134 ? -9.68 -16.891 -5.242 1 97.25 134 GLU A N 1
ATOM 980 C CA . GLU A 1 134 ? -10.141 -18.266 -5.406 1 97.25 134 GLU A CA 1
ATOM 981 C C . GLU A 1 134 ? -9.836 -18.797 -6.809 1 97.25 134 GLU A C 1
ATOM 983 O O . GLU A 1 134 ? -9.297 -19.891 -6.965 1 97.25 134 GLU A O 1
ATOM 988 N N . LYS A 1 135 ? -10.211 -18.016 -7.754 1 98.19 135 LYS A N 1
ATOM 989 C CA . LYS A 1 135 ? -9.977 -18.422 -9.141 1 98.19 135 LYS A CA 1
ATOM 990 C C . LYS A 1 135 ? -8.484 -18.531 -9.43 1 98.19 135 LYS A C 1
ATOM 992 O O . LYS A 1 135 ? -8.055 -19.453 -10.133 1 98.19 135 LYS A O 1
ATOM 997 N N . PHE A 1 136 ? -7.699 -17.625 -8.953 1 98.62 136 PHE A N 1
ATOM 998 C CA . PHE A 1 136 ? -6.254 -17.703 -9.117 1 98.62 136 PHE A CA 1
ATOM 999 C C . PHE A 1 136 ? -5.715 -19.016 -8.562 1 98.62 136 PHE A C 1
ATOM 1001 O O . PHE A 1 136 ? -5.02 -19.75 -9.266 1 98.62 136 PHE A O 1
ATOM 1008 N N . PHE A 1 137 ? -6.012 -19.312 -7.285 1 98.62 137 PHE A N 1
ATOM 1009 C CA . PHE A 1 137 ? -5.434 -20.484 -6.645 1 98.62 137 PHE A CA 1
ATOM 1010 C C . PHE A 1 137 ? -6 -21.766 -7.246 1 98.62 137 PHE A C 1
ATOM 1012 O O . PHE A 1 137 ? -5.312 -22.781 -7.316 1 98.62 137 PHE A O 1
ATOM 1019 N N . GLY A 1 138 ? -7.277 -21.719 -7.719 1 98.62 138 GLY A N 1
ATOM 1020 C CA . GLY A 1 138 ? -7.777 -22.844 -8.477 1 98.62 138 GLY A CA 1
ATOM 1021 C C . GLY A 1 138 ? -6.906 -23.188 -9.672 1 98.62 138 GLY A C 1
ATOM 1022 O O . GLY A 1 138 ? -6.516 -24.344 -9.852 1 98.62 138 GLY A O 1
ATOM 1023 N N . GLY A 1 139 ? -6.543 -22.156 -10.5 1 98.62 139 GLY A N 1
ATOM 1024 C CA . GLY A 1 139 ? -5.652 -22.344 -11.641 1 98.62 139 GLY A CA 1
ATOM 1025 C C . GLY A 1 139 ? -4.25 -22.75 -11.234 1 98.62 139 GLY A C 1
ATOM 1026 O O . GLY A 1 139 ? -3.637 -23.609 -11.883 1 98.62 139 GLY A O 1
ATOM 1027 N N . PHE A 1 140 ? -3.785 -22.188 -10.188 1 98.81 140 PHE A N 1
ATOM 1028 C CA . PHE A 1 140 ? -2.422 -22.438 -9.727 1 98.81 140 PHE A CA 1
ATOM 1029 C C . PHE A 1 140 ? -2.268 -23.875 -9.242 1 98.81 140 PHE A C 1
ATOM 1031 O O . PHE A 1 140 ? -1.287 -24.531 -9.578 1 98.81 140 PHE A O 1
ATOM 1038 N N . ILE A 1 141 ? -3.221 -24.312 -8.438 1 98.75 141 ILE A N 1
ATOM 1039 C CA . ILE A 1 141 ? -3.215 -25.688 -7.914 1 98.75 141 ILE A CA 1
ATOM 1040 C C . ILE A 1 141 ? -3.293 -26.672 -9.07 1 98.75 141 ILE A C 1
ATOM 1042 O O . ILE A 1 141 ? -2.547 -27.656 -9.102 1 98.75 141 ILE A O 1
ATOM 1046 N N . ASP A 1 142 ? -4.152 -26.406 -10.078 1 98.62 142 ASP A N 1
ATOM 1047 C CA . ASP A 1 142 ? -4.262 -27.266 -11.258 1 98.62 142 ASP A CA 1
ATOM 1048 C C . ASP A 1 142 ? -2.936 -27.328 -12.016 1 98.62 142 ASP A C 1
ATOM 1050 O O . ASP A 1 142 ? -2.502 -28.391 -12.43 1 98.62 142 ASP A O 1
ATOM 1054 N N . TYR A 1 143 ? -2.311 -26.203 -12.164 1 98.69 143 TYR A N 1
ATOM 1055 C CA . TYR A 1 143 ? -1.033 -26.125 -12.867 1 98.69 143 TYR A CA 1
ATOM 1056 C C . TYR A 1 143 ? 0.035 -26.938 -12.148 1 98.69 143 TYR A C 1
ATOM 1058 O O . TYR A 1 143 ? 0.727 -27.75 -12.766 1 98.69 143 TYR A O 1
ATOM 1066 N N . MET A 1 144 ? 0.155 -26.734 -10.867 1 98.38 144 MET A N 1
ATOM 1067 C CA . MET A 1 144 ? 1.212 -27.375 -10.094 1 98.38 144 MET A CA 1
ATOM 1068 C C . MET A 1 144 ? 1 -28.875 -10.031 1 98.38 144 MET A C 1
ATOM 1070 O O . MET A 1 144 ? 1.965 -29.641 -9.969 1 98.38 144 MET A O 1
ATOM 1074 N N . ALA A 1 145 ? -0.275 -29.297 -10 1 97.62 145 ALA A N 1
ATOM 1075 C CA . ALA A 1 145 ? -0.596 -30.719 -9.969 1 97.62 145 ALA A CA 1
ATOM 1076 C C . ALA A 1 145 ? -0.068 -31.422 -11.211 1 97.62 145 ALA A C 1
ATOM 1078 O O . ALA A 1 145 ? 0.215 -32.625 -11.172 1 97.62 145 ALA A O 1
ATOM 1079 N N . GLY A 1 146 ? 0.091 -30.656 -12.219 1 97.19 146 GLY A N 1
ATOM 1080 C CA . GLY A 1 146 ? 0.55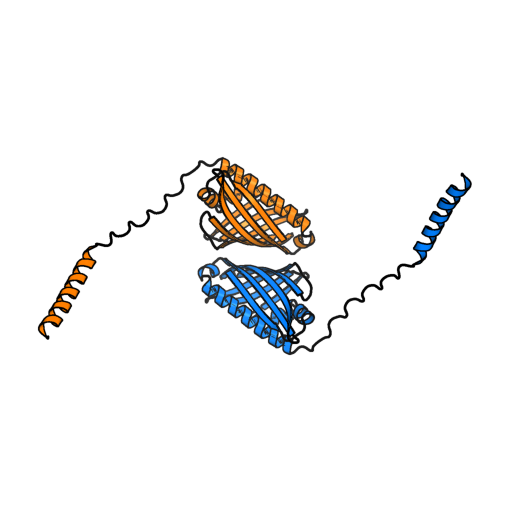1 -31.234 -13.477 1 97.19 146 GLY A CA 1
ATOM 1081 C C . GLY A 1 146 ? 2.061 -31.203 -13.625 1 97.19 146 GLY A C 1
ATOM 1082 O O . GLY A 1 146 ? 2.602 -31.734 -14.602 1 97.19 146 GLY A O 1
ATOM 1083 N N . GLN A 1 147 ? 2.727 -30.625 -12.695 1 96.06 147 GLN A N 1
ATOM 1084 C CA . GLN A 1 147 ? 4.176 -30.5 -12.789 1 96.06 147 GLN A CA 1
ATOM 1085 C C . GLN A 1 147 ? 4.879 -31.688 -12.156 1 96.06 147 GLN A C 1
ATOM 1087 O O . GLN A 1 147 ? 4.453 -32.188 -11.109 1 96.06 147 GLN A O 1
ATOM 1092 N N . PRO A 1 148 ? 5.961 -32.219 -12.773 1 94.38 148 PRO A N 1
ATOM 1093 C CA . PRO A 1 148 ? 6.754 -33.25 -12.102 1 94.38 148 PRO A CA 1
ATOM 1094 C C . PRO A 1 148 ? 7.43 -32.75 -10.828 1 94.38 148 PRO A C 1
ATOM 1096 O O . PRO A 1 148 ? 7.852 -31.578 -10.773 1 94.38 148 PRO A O 1
ATOM 1099 N N . ARG A 1 149 ? 7.492 -33.625 -9.844 1 90.94 149 ARG A N 1
ATOM 1100 C CA . ARG A 1 149 ? 8.148 -33.25 -8.594 1 90.94 149 ARG A CA 1
ATOM 1101 C C . ARG A 1 149 ? 9.664 -33.281 -8.742 1 90.94 149 ARG A C 1
ATOM 1103 O O . ARG A 1 149 ? 10.227 -34.281 -9.203 1 90.94 149 ARG A O 1
ATOM 1110 N N . LEU A 1 150 ? 10.203 -32.125 -8.461 1 85.38 150 LEU A N 1
ATOM 1111 C CA . LEU A 1 150 ? 11.656 -32.031 -8.555 1 85.38 150 LEU A CA 1
ATOM 1112 C C . LEU A 1 150 ? 12.289 -32.062 -7.164 1 85.38 150 LEU A C 1
ATOM 1114 O O . LEU A 1 150 ? 11.711 -31.531 -6.203 1 85.38 150 LEU A O 1
ATOM 1118 N N . ALA A 1 151 ? 13.43 -32.781 -6.992 1 80.5 151 ALA A N 1
ATOM 1119 C CA . ALA A 1 151 ? 14.164 -32.781 -5.727 1 80.5 151 ALA A CA 1
ATOM 1120 C C . ALA A 1 151 ? 14.672 -31.391 -5.375 1 80.5 151 ALA A C 1
ATOM 1122 O O . ALA A 1 151 ? 15.062 -30.625 -6.262 1 80.5 151 ALA A O 1
ATOM 1123 N N . PRO A 1 152 ? 14.578 -31 -4.117 1 72.94 152 PRO A N 1
ATOM 1124 C CA . PRO A 1 152 ? 15.102 -29.688 -3.742 1 72.94 152 PRO A CA 1
ATOM 1125 C C . PRO A 1 152 ? 16.594 -29.531 -4.051 1 72.94 152 PRO A C 1
ATOM 1127 O O . PRO A 1 152 ? 17.328 -30.516 -4.039 1 72.94 152 PRO A O 1
ATOM 1130 N N . PRO A 1 153 ? 16.906 -28.312 -4.578 1 68.19 153 PRO A N 1
ATOM 1131 C CA . PRO A 1 153 ? 18.344 -28.125 -4.82 1 68.19 153 PRO A CA 1
ATOM 1132 C C . PRO A 1 153 ? 19.203 -28.5 -3.607 1 68.19 153 PRO A C 1
ATOM 1134 O O . PRO A 1 153 ? 18.781 -28.266 -2.467 1 68.19 153 PRO A O 1
ATOM 1137 N N . ALA A 1 154 ? 20.141 -29.406 -3.783 1 65.38 154 ALA A N 1
ATOM 1138 C CA . ALA A 1 154 ? 21.031 -29.844 -2.713 1 65.38 154 ALA A CA 1
ATOM 1139 C C . ALA A 1 154 ? 21.578 -28.656 -1.936 1 65.38 154 ALA A C 1
ATOM 1141 O O . ALA A 1 154 ? 21.906 -27.609 -2.521 1 65.38 154 ALA A O 1
ATOM 1142 N N . PRO A 1 155 ? 21.141 -28.609 -0.629 1 59.34 155 PRO A N 1
ATOM 1143 C CA . PRO A 1 155 ? 21.75 -27.5 0.117 1 59.34 155 PRO A CA 1
ATOM 1144 C C . PRO A 1 155 ? 23.219 -27.266 -0.27 1 59.34 155 PRO A C 1
ATOM 1146 O O . PRO A 1 155 ? 23.922 -28.219 -0.619 1 59.34 155 PRO A O 1
ATOM 1149 N N . ALA A 1 156 ? 23.484 -26.016 -0.689 1 56.81 156 ALA A N 1
ATOM 1150 C CA . ALA A 1 156 ? 24.891 -25.734 -1.008 1 56.81 156 ALA A CA 1
ATOM 1151 C C . ALA A 1 156 ? 25.828 -26.484 -0.069 1 56.81 156 ALA A C 1
ATOM 1153 O O . ALA A 1 156 ? 25.547 -26.625 1.124 1 56.81 156 ALA A O 1
ATOM 1154 N N . PRO A 1 157 ? 26.656 -27.281 -0.656 1 53.97 157 PRO A N 1
ATOM 1155 C CA . PRO A 1 157 ? 27.578 -28.016 0.22 1 53.97 157 PRO A CA 1
ATOM 1156 C C . PRO A 1 157 ? 28.156 -27.141 1.33 1 53.97 157 PRO A C 1
ATOM 1158 O O . PRO A 1 157 ? 28.484 -25.969 1.097 1 53.97 157 PRO A O 1
ATOM 1161 N N . GLU A 1 158 ? 27.703 -27.297 2.525 1 52.59 158 GLU A N 1
ATOM 1162 C CA . GLU A 1 158 ? 28.312 -26.578 3.637 1 52.59 158 GLU A CA 1
ATOM 1163 C C . GLU A 1 158 ? 29.812 -26.406 3.416 1 52.59 158 GLU A C 1
ATOM 1165 O O . GLU A 1 158 ? 30.484 -27.328 2.951 1 52.59 158 GLU A O 1
ATOM 1170 N N . PRO A 1 159 ? 30.297 -25.156 3.164 1 47.34 159 PRO A N 1
ATOM 1171 C CA . PRO A 1 159 ? 31.75 -25.062 3.033 1 47.34 159 PRO A CA 1
ATOM 1172 C C . PRO A 1 159 ? 32.5 -26.047 3.922 1 47.34 159 PRO A C 1
ATOM 1174 O O . PRO A 1 159 ? 32.062 -26.344 5.039 1 47.34 159 PRO A O 1
ATOM 1177 N N . ARG A 1 160 ? 33.281 -26.906 3.393 1 46.56 160 ARG A N 1
ATOM 1178 C CA . ARG A 1 160 ? 34.125 -27.812 4.137 1 46.56 160 ARG A CA 1
ATOM 1179 C C . ARG A 1 160 ? 34.75 -27.109 5.344 1 46.56 160 ARG A C 1
ATOM 1181 O O . ARG A 1 160 ? 35.406 -26.078 5.207 1 46.56 160 ARG A O 1
ATOM 1188 N N . ALA A 1 161 ? 34.219 -27.25 6.578 1 43.53 161 ALA A N 1
ATOM 1189 C CA . ALA A 1 161 ? 34.938 -26.75 7.75 1 43.53 161 ALA A CA 1
ATOM 1190 C C . ALA A 1 161 ? 36.469 -26.859 7.547 1 43.53 161 ALA A C 1
ATOM 1192 O O . ALA A 1 161 ? 36.969 -27.938 7.211 1 43.53 161 ALA A O 1
ATOM 1193 N N . LEU A 1 162 ? 37.094 -25.875 7.145 1 42.19 162 LEU A N 1
ATOM 1194 C CA . LEU A 1 162 ? 38.562 -25.891 7.227 1 42.19 162 LEU A CA 1
ATOM 1195 C C . LEU A 1 162 ? 39.031 -26.594 8.492 1 42.19 162 LEU A C 1
ATOM 1197 O O . LEU A 1 162 ? 38.562 -26.297 9.586 1 42.19 162 LEU A O 1
ATOM 1201 N N . ALA A 1 163 ? 39.469 -27.828 8.43 1 42.31 163 ALA A N 1
ATOM 1202 C CA . ALA A 1 163 ? 40.156 -28.547 9.484 1 42.31 163 ALA A CA 1
ATOM 1203 C C . ALA A 1 163 ? 41.094 -27.609 10.258 1 42.31 163 ALA A C 1
ATOM 1205 O O . ALA A 1 163 ? 42.062 -27.094 9.695 1 42.31 163 ALA A O 1
ATOM 1206 N N . THR A 1 164 ? 40.625 -26.75 11.164 1 42.84 164 THR A N 1
ATOM 1207 C CA . THR A 1 164 ? 41.469 -26.062 12.125 1 42.84 164 THR A CA 1
ATOM 1208 C C . THR A 1 164 ? 42.625 -26.969 12.578 1 42.84 164 THR A C 1
ATOM 1210 O O . THR A 1 164 ? 42.375 -28.078 13.062 1 42.84 164 THR A O 1
ATOM 1213 N N . SER A 1 165 ? 43.781 -26.984 11.945 1 40.84 165 SER A N 1
ATOM 1214 C CA . SER A 1 165 ? 45.094 -27.562 12.289 1 40.84 165 SER A CA 1
ATOM 1215 C C . SER A 1 165 ? 45.375 -27.406 13.781 1 40.84 165 SER A C 1
ATOM 1217 O O . SER A 1 165 ? 45.281 -26.312 14.328 1 40.84 165 SER A O 1
ATOM 1219 N N . ARG A 1 166 ? 45.25 -28.469 14.594 1 43.31 166 ARG A N 1
ATOM 1220 C CA . ARG A 1 166 ? 45.531 -28.75 15.992 1 43.31 166 ARG A CA 1
ATOM 1221 C C . ARG A 1 166 ? 46.938 -28.234 16.359 1 43.31 166 ARG A C 1
ATOM 1223 O O . ARG A 1 166 ? 47.406 -28.453 17.484 1 43.31 166 ARG A O 1
ATOM 1230 N N . TRP A 1 167 ? 47.656 -27.812 15.367 1 44.16 167 TRP A N 1
ATOM 1231 C CA . TRP A 1 167 ? 49.062 -27.562 15.641 1 44.16 167 TRP A CA 1
ATOM 1232 C C . TRP A 1 167 ? 49.25 -26.359 16.562 1 44.16 167 TRP A C 1
ATOM 1234 O O . TRP A 1 167 ? 50.344 -26.094 17.047 1 44.16 167 TRP A O 1
ATOM 1244 N N . SER A 1 168 ? 48.25 -25.484 16.766 1 44.12 168 SER A N 1
ATOM 1245 C CA . SER A 1 168 ? 48.625 -24.234 17.422 1 44.12 168 SER A CA 1
ATOM 1246 C C . SER A 1 168 ? 48.75 -24.422 18.938 1 44.12 168 SER A C 1
ATOM 1248 O O . SER A 1 168 ? 49.25 -23.547 19.625 1 44.12 168 SER A O 1
ATOM 1250 N N . TRP A 1 169 ? 48.25 -25.531 19.469 1 43.5 169 TRP A N 1
ATOM 1251 C CA . TRP A 1 169 ? 48.281 -25.609 20.938 1 43.5 169 TRP A CA 1
ATOM 1252 C C . TRP A 1 169 ? 49.688 -25.984 21.422 1 43.5 169 TRP A C 1
ATOM 1254 O O . TRP A 1 169 ? 50 -25.781 22.594 1 43.5 169 TRP A O 1
ATOM 1264 N N . ALA A 1 170 ? 50.531 -26.531 20.578 1 43.5 170 ALA A N 1
ATOM 1265 C CA . ALA A 1 170 ? 51.844 -27 21.031 1 43.5 170 ALA A CA 1
ATOM 1266 C C . ALA A 1 170 ? 52.75 -25.844 21.391 1 43.5 170 ALA A C 1
ATOM 1268 O O . ALA A 1 170 ? 53.562 -25.938 22.312 1 43.5 170 ALA A O 1
ATOM 1269 N N . LEU A 1 171 ? 52.594 -24.734 20.672 1 43.81 171 LEU A N 1
ATOM 1270 C CA . LEU A 1 171 ? 53.531 -23.641 20.906 1 43.81 171 LEU A CA 1
ATOM 1271 C C . LEU A 1 171 ? 53.281 -22.969 22.25 1 43.81 171 LEU A C 1
ATOM 1273 O O . LEU A 1 171 ? 54.188 -22.5 22.906 1 43.81 171 LEU A O 1
ATOM 1277 N N . ALA A 1 172 ? 52 -23.125 22.703 1 42.59 172 ALA A N 1
ATOM 1278 C CA . ALA A 1 172 ? 51.688 -22.422 23.953 1 42.59 172 ALA A CA 1
ATOM 1279 C C . ALA A 1 172 ? 52.312 -23.125 25.156 1 42.59 172 ALA A C 1
ATOM 1281 O O . ALA A 1 172 ? 52.75 -22.484 26.094 1 42.59 172 ALA A O 1
ATOM 1282 N N . ILE A 1 173 ? 52.406 -24.438 24.953 1 48.47 173 ILE A N 1
ATOM 1283 C CA . ILE A 1 173 ? 52.906 -25.188 26.109 1 48.47 173 ILE A CA 1
ATOM 1284 C C . ILE A 1 173 ? 54.406 -24.906 26.281 1 48.47 173 ILE A C 1
ATOM 1286 O O . ILE A 1 173 ? 54.906 -24.797 27.406 1 48.47 173 ILE A O 1
ATOM 1290 N N . ALA A 1 174 ? 55 -24.578 25.094 1 46.94 174 ALA A N 1
ATOM 1291 C CA . ALA A 1 174 ? 56.469 -24.391 25.203 1 46.94 174 ALA A CA 1
ATOM 1292 C C . ALA A 1 174 ? 56.812 -23.094 25.922 1 46.94 174 ALA A C 1
ATOM 1294 O O . ALA A 1 174 ? 57.781 -23.031 26.672 1 46.94 174 ALA A O 1
ATOM 1295 N N . VAL A 1 175 ? 55.875 -22.094 25.688 1 47.47 175 VAL A N 1
ATOM 1296 C CA . VAL A 1 175 ? 56.188 -20.812 26.281 1 47.47 175 VAL A CA 1
ATOM 1297 C C . VAL A 1 175 ? 56.031 -20.891 27.797 1 47.47 175 VAL A C 1
ATOM 1299 O O . VAL A 1 175 ? 56.844 -20.312 28.547 1 47.47 175 VAL A O 1
ATOM 1302 N N . ILE A 1 176 ? 55.094 -21.766 28.203 1 48.22 176 ILE A N 1
ATOM 1303 C CA . ILE A 1 176 ? 54.844 -21.828 29.641 1 48.22 176 ILE A CA 1
ATOM 1304 C C . ILE A 1 176 ? 56.031 -22.516 30.328 1 48.22 176 ILE A C 1
ATOM 1306 O O . ILE A 1 176 ? 56.438 -22.109 31.422 1 4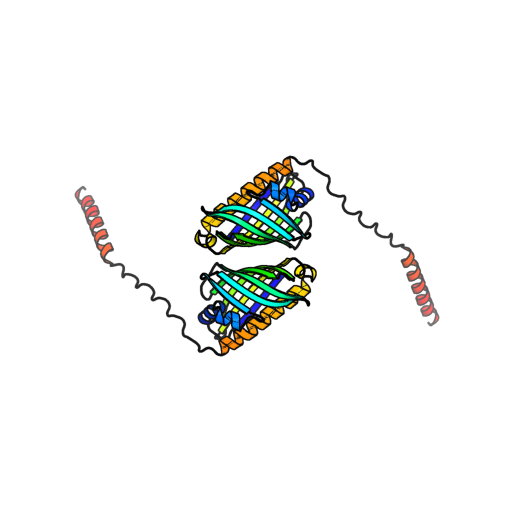8.22 176 ILE A O 1
ATOM 1310 N N . ALA A 1 177 ? 56.594 -23.438 29.562 1 47.97 177 ALA A N 1
ATOM 1311 C CA . ALA A 1 177 ? 57.688 -24.156 30.203 1 47.97 177 ALA A CA 1
ATOM 1312 C C . ALA A 1 177 ? 58.875 -23.219 30.469 1 47.97 177 ALA A C 1
ATOM 1314 O O . ALA A 1 177 ? 59.562 -23.359 31.484 1 47.97 177 ALA A O 1
ATOM 1315 N N . VAL A 1 178 ? 59.125 -22.328 29.5 1 49.78 178 VAL A N 1
ATOM 1316 C CA . VAL A 1 178 ? 60.281 -21.438 29.656 1 49.78 178 VAL A CA 1
ATOM 1317 C C . VAL A 1 178 ? 60.062 -20.531 30.875 1 49.78 178 VAL A C 1
ATOM 1319 O O . VAL A 1 178 ? 61 -20.281 31.641 1 49.78 178 VAL A O 1
ATOM 1322 N N . LEU A 1 179 ? 58.812 -20.156 31.078 1 48.19 179 LEU A N 1
ATOM 1323 C CA . LEU A 1 179 ? 58.594 -19.219 32.156 1 48.19 179 LEU A CA 1
ATOM 1324 C C . LEU A 1 179 ? 58.75 -19.906 33.5 1 48.19 179 LEU A C 1
ATOM 1326 O O . LEU A 1 179 ? 59.312 -19.328 34.469 1 48.19 179 LEU A O 1
ATOM 1330 N N . VAL A 1 180 ? 58.281 -21.141 33.531 1 49.62 180 VAL A N 1
ATOM 1331 C CA . VAL A 1 180 ? 58.344 -21.844 34.812 1 49.62 180 VAL A CA 1
ATOM 1332 C C . VAL A 1 180 ? 59.812 -22.172 35.125 1 49.62 180 VAL A C 1
ATOM 1334 O O . VAL A 1 180 ? 60.219 -22.156 36.312 1 49.62 180 VAL A O 1
ATOM 1337 N N . GLY A 1 181 ? 60.531 -22.438 34.062 1 49.84 181 GLY A N 1
ATOM 1338 C CA . GLY A 1 181 ? 61.906 -22.766 34.312 1 49.84 181 GLY A CA 1
ATOM 1339 C C . GLY A 1 181 ? 62.688 -21.625 34.969 1 49.84 181 GLY A C 1
ATOM 1340 O O . GLY A 1 181 ? 63.625 -21.859 35.719 1 49.84 181 GLY A O 1
ATOM 1341 N N . TYR A 1 182 ? 62.344 -20.422 34.531 1 49.78 182 TYR A N 1
ATOM 1342 C CA . TYR A 1 182 ? 63.156 -19.312 35.062 1 49.78 182 TYR A CA 1
ATOM 1343 C C . TYR A 1 182 ? 62.906 -19.141 36.562 1 49.78 182 TYR A C 1
ATOM 1345 O O . TYR A 1 182 ? 63.812 -18.75 37.281 1 49.78 182 TYR A O 1
ATOM 1353 N N . HIS A 1 183 ? 61.719 -19.469 37.062 1 47.81 183 HIS A N 1
ATOM 1354 C CA . HIS A 1 183 ? 61.5 -19.203 38.469 1 47.81 183 HIS A CA 1
ATOM 1355 C C . HIS A 1 183 ? 62.312 -20.156 39.344 1 47.81 183 HIS A C 1
ATOM 1357 O O . HIS A 1 183 ? 62.562 -19.875 40.531 1 47.81 183 HIS A O 1
ATOM 1363 N N . THR A 1 184 ? 62.531 -21.391 38.938 1 43.34 184 THR A N 1
ATOM 1364 C CA . THR A 1 184 ? 63.219 -22.266 39.875 1 43.34 184 THR A CA 1
ATOM 1365 C C . THR A 1 184 ? 64.688 -21.859 40.062 1 43.34 184 THR A C 1
ATOM 1367 O O . THR A 1 184 ? 65.312 -22.266 41 1 43.34 184 THR A O 1
ATOM 1370 N N . LEU A 1 185 ? 65.25 -21.312 39.062 1 39.19 185 LEU A N 1
ATOM 1371 C CA . LEU A 1 185 ? 66.688 -21.109 39.281 1 39.19 185 LEU A CA 1
ATOM 1372 C C . LEU A 1 185 ? 66.938 -19.953 40.25 1 39.19 185 LEU A C 1
ATOM 1374 O O . LEU A 1 185 ? 67.938 -19.891 40.938 1 39.19 185 LEU A O 1
ATOM 1378 N N . PHE A 1 186 ? 66.062 -18.875 40.219 1 36.81 186 PHE A N 1
ATOM 1379 C CA . PHE A 1 186 ? 66.5 -17.797 41.062 1 36.81 186 PHE A CA 1
ATOM 1380 C C . PHE A 1 186 ? 66 -17.969 42.5 1 36.81 186 PHE A C 1
ATOM 1382 O O . PHE A 1 186 ? 65.812 -16.984 43.219 1 36.81 186 PHE A O 1
ATOM 1389 N N . LYS A 1 187 ? 65.625 -19.188 42.906 1 25.16 187 LYS A N 1
ATOM 1390 C CA . LYS A 1 187 ? 65.688 -19.25 44.344 1 25.16 187 LYS A CA 1
ATOM 1391 C C . LYS A 1 187 ? 67.125 -19.531 44.812 1 25.16 187 LYS A C 1
ATOM 1393 O O . LYS A 1 187 ? 67.812 -20.344 44.219 1 25.16 187 LYS A O 1
ATOM 1398 N N . MET B 1 1 ? 9.938 -1.904 4.684 1 85.06 1 MET B N 1
ATOM 1399 C CA . MET B 1 1 ? 10.445 -1.146 5.824 1 85.06 1 MET B CA 1
ATOM 1400 C C . MET B 1 1 ? 9.297 -0.649 6.699 1 85.06 1 MET B C 1
ATOM 1402 O O . MET B 1 1 ? 8.156 -0.577 6.246 1 85.06 1 MET B O 1
ATOM 1406 N N . ARG B 1 2 ? 9.75 -0.337 8 1 89.75 2 ARG B N 1
ATOM 1407 C CA . ARG B 1 2 ? 8.742 0.149 8.938 1 89.75 2 ARG B CA 1
ATOM 1408 C C . ARG B 1 2 ? 9.266 1.332 9.742 1 89.75 2 ARG B C 1
ATOM 1410 O O . ARG B 1 2 ? 10.422 1.33 10.18 1 89.75 2 ARG B O 1
ATOM 1417 N N . ILE B 1 3 ? 8.391 2.355 9.836 1 92.19 3 ILE B N 1
ATOM 1418 C CA . ILE B 1 3 ? 8.656 3.504 10.695 1 92.19 3 ILE B CA 1
ATOM 1419 C C . ILE B 1 3 ? 7.527 3.664 11.711 1 92.19 3 ILE B C 1
ATOM 1421 O O . ILE B 1 3 ? 6.348 3.549 11.359 1 92.19 3 ILE B O 1
ATOM 1425 N N . ALA B 1 4 ? 7.867 3.816 12.953 1 96.25 4 ALA B N 1
ATOM 1426 C CA . ALA B 1 4 ? 6.898 4.145 13.992 1 96.25 4 ALA B CA 1
ATOM 1427 C C . ALA B 1 4 ? 7.418 5.266 14.891 1 96.25 4 ALA B C 1
ATOM 1429 O O . ALA B 1 4 ? 8.594 5.273 15.266 1 96.25 4 ALA B O 1
ATOM 1430 N N . ASP B 1 5 ? 6.562 6.211 15.18 1 97.75 5 ASP B N 1
ATOM 1431 C CA . ASP B 1 5 ? 6.934 7.328 16.047 1 97.75 5 ASP B CA 1
ATOM 1432 C C . ASP B 1 5 ? 5.699 8.078 16.531 1 97.75 5 ASP B C 1
ATOM 1434 O O . ASP B 1 5 ? 4.57 7.633 16.312 1 97.75 5 ASP B O 1
ATOM 1438 N N . ALA B 1 6 ? 5.945 9.078 17.266 1 98.44 6 ALA B N 1
ATOM 1439 C CA . ALA B 1 6 ? 4.871 9.938 17.75 1 98.44 6 ALA B CA 1
ATOM 1440 C C . ALA B 1 6 ? 5.328 11.391 17.828 1 98.44 6 ALA B C 1
ATOM 1442 O O . ALA B 1 6 ? 6.52 11.664 18 1 98.44 6 ALA B O 1
ATOM 1443 N N . GLN B 1 7 ? 4.367 12.266 17.641 1 98.62 7 GLN B N 1
ATOM 1444 C CA . GLN B 1 7 ? 4.562 13.711 17.766 1 98.62 7 GLN B CA 1
ATOM 1445 C C . GLN B 1 7 ? 3.592 14.32 18.781 1 98.62 7 GLN B C 1
ATOM 1447 O O . GLN B 1 7 ? 2.488 13.805 18.969 1 98.62 7 GLN B O 1
ATOM 1452 N N . TRP B 1 8 ? 4.055 15.383 19.469 1 98.75 8 TRP B N 1
ATOM 1453 C CA . TRP B 1 8 ? 3.139 16.234 20.234 1 98.75 8 TRP B CA 1
ATOM 1454 C C . TRP B 1 8 ? 2.77 17.484 19.438 1 98.75 8 TRP B C 1
ATOM 1456 O O . TRP B 1 8 ? 3.646 18.203 18.953 1 98.75 8 TRP B O 1
ATOM 1466 N N . ILE B 1 9 ? 1.512 17.719 19.266 1 98.81 9 ILE B N 1
ATOM 1467 C CA . ILE B 1 9 ? 0.965 18.828 18.5 1 98.81 9 ILE B CA 1
ATOM 1468 C C . ILE B 1 9 ? 0.273 19.812 19.438 1 98.81 9 ILE B C 1
ATOM 1470 O O . ILE B 1 9 ? -0.569 19.422 20.25 1 98.81 9 ILE B O 1
ATOM 1474 N N . PRO B 1 10 ? 0.519 21.109 19.344 1 98.12 10 PRO B N 1
ATOM 1475 C CA . PRO B 1 10 ? -0.029 22.109 20.266 1 98.12 10 PRO B CA 1
ATOM 1476 C C . PRO B 1 10 ? -1.446 22.531 19.906 1 98.12 10 PRO B C 1
ATOM 1478 O O . PRO B 1 10 ? -1.729 23.734 19.812 1 98.12 10 PRO B O 1
ATOM 1481 N N . SER B 1 11 ? -2.35 21.625 19.672 1 98.06 11 SER B N 1
ATOM 1482 C CA . SER B 1 11 ? -3.758 21.844 19.359 1 98.06 11 SER B CA 1
ATOM 1483 C C . SER B 1 11 ? -4.605 20.656 19.797 1 98.06 11 SER B C 1
ATOM 1485 O O . SER B 1 11 ? -4.102 19.547 19.938 1 98.06 11 SER B O 1
ATOM 1487 N N . PRO B 1 12 ? -5.91 20.922 20.047 1 97.38 12 PRO B N 1
ATOM 1488 C CA . PRO B 1 12 ? -6.758 19.781 20.422 1 97.38 12 PRO B CA 1
ATOM 1489 C C . PRO B 1 12 ? -6.93 18.797 19.266 1 97.38 12 PRO B C 1
ATOM 1491 O O . PRO B 1 12 ? -6.727 19.141 18.109 1 97.38 12 PRO B O 1
ATOM 1494 N N . PRO B 1 13 ? -7.352 17.578 19.594 1 97.88 13 PRO B N 1
ATOM 1495 C CA . PRO B 1 13 ? -7.434 16.516 18.578 1 97.88 13 PRO B CA 1
ATOM 1496 C C . PRO B 1 13 ? -8.336 16.906 17.406 1 97.88 13 PRO B C 1
ATOM 1498 O O . PRO B 1 13 ? -8 16.609 16.25 1 97.88 13 PRO B O 1
ATOM 1501 N N . HIS B 1 14 ? -9.438 17.562 17.656 1 97.31 14 HIS B N 1
ATOM 1502 C CA . HIS B 1 14 ? -10.352 17.875 16.562 1 97.31 14 HIS B CA 1
ATOM 1503 C C . HIS B 1 14 ? -9.734 18.875 15.594 1 97.31 14 HIS B C 1
ATOM 1505 O O . HIS B 1 14 ? -9.867 18.719 14.375 1 97.31 14 HIS B O 1
ATOM 1511 N N . GLN B 1 15 ? -9.023 19.812 16.062 1 98.06 15 GLN B N 1
ATOM 1512 C CA . GLN B 1 15 ? -8.359 20.766 15.195 1 98.06 15 GLN B CA 1
ATOM 1513 C C . GLN B 1 15 ? -7.172 20.141 14.477 1 98.06 15 GLN B C 1
ATOM 1515 O O . GLN B 1 15 ? -6.922 20.438 13.305 1 98.06 15 GLN B O 1
ATOM 1520 N N . THR B 1 16 ? -6.445 19.312 15.219 1 98.62 16 THR B N 1
ATOM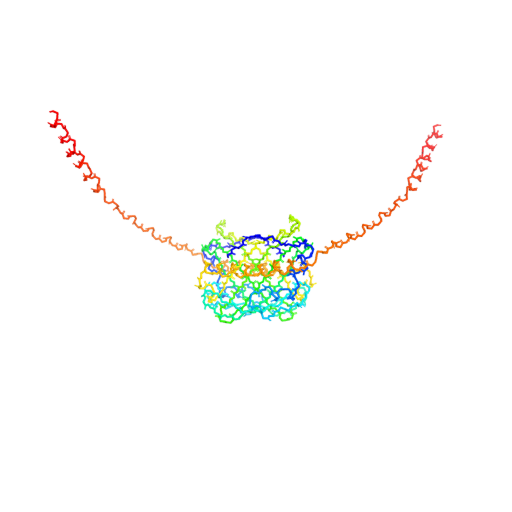 1521 C CA . THR B 1 16 ? -5.336 18.578 14.625 1 98.62 16 THR B CA 1
ATOM 1522 C C . THR B 1 16 ? -5.816 17.719 13.445 1 98.62 16 THR B C 1
ATOM 1524 O O . THR B 1 16 ? -5.207 17.734 12.375 1 98.62 16 THR B O 1
ATOM 1527 N N . TRP B 1 17 ? -6.891 17.094 13.641 1 98.38 17 TRP B N 1
ATOM 1528 C CA . TRP B 1 17 ? -7.504 16.234 12.648 1 98.38 17 TRP B CA 1
ATOM 1529 C C . TRP B 1 17 ? -7.902 17.016 11.406 1 98.38 17 TRP B C 1
ATOM 1531 O O . TRP B 1 17 ? -7.562 16.641 10.281 1 98.38 17 TRP B O 1
ATOM 1541 N N . ASP B 1 18 ? -8.547 18.094 11.617 1 97.69 18 ASP B N 1
ATOM 1542 C CA . ASP B 1 18 ? -9.008 18.922 10.5 1 97.69 18 ASP B CA 1
ATOM 1543 C C . ASP B 1 18 ? -7.828 19.406 9.664 1 97.69 18 ASP B C 1
ATOM 1545 O O . ASP B 1 18 ? -7.879 19.391 8.438 1 97.69 18 ASP B O 1
ATOM 1549 N N . ALA B 1 19 ? -6.844 19.781 10.359 1 98.5 19 ALA B N 1
ATOM 1550 C CA . ALA B 1 19 ? -5.672 20.312 9.68 1 98.5 19 ALA B CA 1
ATOM 1551 C C . ALA B 1 19 ? -4.934 19.219 8.906 1 98.5 19 ALA B C 1
ATOM 1553 O O . ALA B 1 19 ? -4.438 19.469 7.801 1 98.5 19 ALA B O 1
ATOM 1554 N N . LEU B 1 20 ? -4.855 18.047 9.406 1 98.31 20 LEU B N 1
ATOM 1555 C CA . LEU B 1 20 ? -4.121 16.938 8.82 1 98.31 20 LEU B CA 1
ATOM 1556 C C . LEU B 1 20 ? -4.68 16.578 7.441 1 98.31 20 LEU B C 1
ATOM 1558 O O . LEU B 1 20 ? -3.955 16.062 6.59 1 98.31 20 LEU B O 1
ATOM 1562 N N . PHE B 1 21 ? -5.891 16.859 7.238 1 97.94 21 PHE B N 1
ATOM 1563 C CA . PHE B 1 21 ? -6.52 16.422 5.996 1 97.94 21 PHE B CA 1
ATOM 1564 C C . PHE B 1 21 ? -6.977 17.625 5.172 1 97.94 21 PHE B C 1
ATOM 1566 O O . PHE B 1 21 ? -7.785 17.484 4.254 1 97.94 21 PHE B O 1
ATOM 1573 N N . ASP B 1 22 ? -6.492 18.797 5.566 1 98.38 22 ASP B N 1
ATOM 1574 C CA . ASP B 1 22 ? -6.711 20 4.785 1 98.38 22 ASP B CA 1
ATOM 1575 C C . ASP B 1 22 ? -5.652 20.156 3.695 1 98.38 22 ASP B C 1
ATOM 1577 O O . ASP B 1 22 ? -4.465 20.281 3.99 1 98.38 22 ASP B O 1
ATOM 1581 N N . PRO B 1 23 ? -6.043 20.156 2.408 1 98.56 23 PRO B N 1
ATOM 1582 C CA . PRO B 1 23 ? -5.074 20.219 1.312 1 98.56 23 PRO B CA 1
ATOM 1583 C C . PRO B 1 23 ? -4.148 21.438 1.396 1 98.56 23 PRO B C 1
ATOM 1585 O O . PRO B 1 23 ? -2.969 21.344 1.054 1 98.56 23 PRO B O 1
ATOM 1588 N N . GLU B 1 24 ? -4.664 22.516 1.836 1 98.31 24 GLU B N 1
ATOM 1589 C CA . GLU B 1 24 ? -3.844 23.719 1.941 1 98.31 24 GLU B CA 1
ATOM 1590 C C . GLU B 1 24 ? -2.781 23.562 3.027 1 98.31 24 GLU B C 1
ATOM 1592 O O . GLU B 1 24 ? -1.636 23.984 2.844 1 98.31 24 GLU B O 1
ATOM 1597 N N . VAL B 1 25 ? -3.203 23 4.137 1 98.69 25 VAL B N 1
ATOM 1598 C CA . VAL B 1 25 ? -2.26 22.797 5.227 1 98.69 25 VAL B CA 1
ATOM 1599 C C . VAL B 1 25 ? -1.205 21.766 4.809 1 98.69 25 VAL B C 1
ATOM 1601 O O . VAL B 1 25 ? -0.013 21.953 5.066 1 98.69 25 VAL B O 1
ATOM 1604 N N . LEU B 1 26 ? -1.619 20.672 4.176 1 98.62 26 LEU B N 1
ATOM 1605 C CA . LEU B 1 26 ? -0.694 19.656 3.684 1 98.62 26 LEU B CA 1
ATOM 1606 C C . LEU B 1 26 ? 0.313 20.266 2.711 1 98.62 26 LEU B C 1
ATOM 1608 O O . LEU B 1 26 ? 1.514 20 2.812 1 98.62 26 LEU B O 1
ATOM 1612 N N . GLN B 1 27 ? -0.16 21.047 1.812 1 98.5 27 GLN B N 1
ATOM 1613 C CA . GLN B 1 27 ? 0.721 21.656 0.821 1 98.5 27 GLN B CA 1
ATOM 1614 C C . GLN B 1 27 ? 1.74 22.578 1.482 1 98.5 27 GLN B C 1
ATOM 1616 O O . GLN B 1 27 ? 2.9 22.625 1.07 1 98.5 27 GLN B O 1
ATOM 1621 N N . ARG B 1 28 ? 1.327 23.25 2.463 1 98.12 28 ARG B N 1
ATOM 1622 C CA . ARG B 1 28 ? 2.188 24.172 3.186 1 98.12 28 ARG B CA 1
ATOM 1623 C C . ARG B 1 28 ? 3.256 23.438 3.98 1 98.12 28 ARG B C 1
ATOM 1625 O O . ARG B 1 28 ? 4.395 23.891 4.074 1 98.12 28 ARG B O 1
ATOM 1632 N N . CYS B 1 29 ? 2.932 22.266 4.5 1 98.69 29 CYS B N 1
ATOM 1633 C CA . CYS B 1 29 ? 3.773 21.656 5.523 1 98.69 29 CYS B CA 1
ATOM 1634 C C . CYS B 1 29 ? 4.609 20.516 4.934 1 98.69 29 CYS B C 1
ATOM 1636 O O . CYS B 1 29 ? 5.598 20.094 5.535 1 98.69 29 CYS B O 1
ATOM 1638 N N . LEU B 1 30 ? 4.203 19.906 3.77 1 98.19 30 LEU B N 1
ATOM 1639 C CA . LEU B 1 30 ? 4.961 18.844 3.125 1 98.19 30 LEU B CA 1
ATOM 1640 C C . LEU B 1 30 ? 6.152 19.406 2.359 1 98.19 30 LEU B C 1
ATOM 1642 O O . LEU B 1 30 ? 5.977 20.156 1.396 1 98.19 30 LEU B O 1
ATOM 1646 N N . PRO B 1 31 ? 7.328 19.031 2.721 1 98.12 31 PRO B N 1
ATOM 1647 C CA . PRO B 1 31 ? 8.5 19.562 2.023 1 98.12 31 PRO B CA 1
ATOM 1648 C C . PRO B 1 31 ? 8.508 19.219 0.537 1 98.12 31 PRO B C 1
ATOM 1650 O O . PRO B 1 31 ? 8.32 18.062 0.17 1 98.12 31 PRO B O 1
ATOM 1653 N N . GLY B 1 32 ? 8.727 20.188 -0.308 1 98.12 32 GLY B N 1
ATOM 1654 C CA . GLY B 1 32 ? 8.836 19.969 -1.741 1 98.12 32 GLY B CA 1
ATOM 1655 C C . GLY B 1 32 ? 7.496 19.812 -2.426 1 98.12 32 GLY B C 1
ATOM 1656 O O . GLY B 1 32 ? 7.434 19.531 -3.627 1 98.12 32 GLY B O 1
ATOM 1657 N N . CYS B 1 33 ? 6.434 20.078 -1.693 1 98.62 33 CYS B N 1
ATOM 1658 C CA . CYS B 1 33 ? 5.102 19.828 -2.244 1 98.62 33 CYS B CA 1
ATOM 1659 C C . CYS B 1 33 ? 4.773 20.844 -3.332 1 98.62 33 CYS B C 1
ATOM 1661 O O . CYS B 1 33 ? 4.891 22.062 -3.117 1 98.62 33 CYS B O 1
ATOM 1663 N N . ILE B 1 34 ? 4.367 20.359 -4.43 1 98.5 34 ILE B N 1
ATOM 1664 C CA . ILE B 1 34 ? 3.982 21.172 -5.57 1 98.5 34 ILE B CA 1
ATOM 1665 C C . ILE B 1 34 ? 2.467 21.375 -5.578 1 98.5 34 ILE B C 1
ATOM 1667 O O . ILE B 1 34 ? 1.98 22.484 -5.785 1 98.5 34 ILE B O 1
ATOM 1671 N N . ARG B 1 35 ? 1.752 20.25 -5.289 1 98.31 35 ARG B N 1
ATOM 1672 C CA . ARG B 1 35 ? 0.295 20.328 -5.32 1 98.31 35 ARG B CA 1
ATOM 1673 C C . ARG B 1 35 ? -0.333 19.219 -4.484 1 98.31 35 ARG B C 1
ATOM 1675 O O . ARG B 1 35 ? 0.178 18.109 -4.445 1 98.31 35 ARG B O 1
ATOM 1682 N N . VAL B 1 36 ? -1.438 19.531 -3.832 1 98.69 36 VAL B N 1
ATOM 1683 C CA . VAL B 1 36 ? -2.338 18.562 -3.211 1 98.69 36 VAL B CA 1
ATOM 1684 C C . VAL B 1 36 ? -3.756 18.766 -3.738 1 98.69 36 VAL B C 1
ATOM 1686 O O . VAL B 1 36 ? -4.305 19.875 -3.654 1 98.69 36 VAL B O 1
ATOM 1689 N N . ILE B 1 37 ? -4.312 17.781 -4.297 1 98.44 37 ILE B N 1
ATOM 1690 C CA . ILE B 1 37 ? -5.684 17.828 -4.801 1 98.44 37 ILE B CA 1
ATOM 1691 C C . ILE B 1 37 ? -6.547 16.812 -4.055 1 98.44 37 ILE B C 1
ATOM 1693 O O . ILE B 1 37 ? -6.223 15.625 -4.012 1 98.44 37 ILE B O 1
ATOM 1697 N N . ARG B 1 38 ? -7.586 17.281 -3.381 1 98.31 38 ARG B N 1
ATOM 1698 C CA . ARG B 1 38 ? -8.586 16.375 -2.818 1 98.31 38 ARG B CA 1
ATOM 1699 C C . ARG B 1 38 ? -9.531 15.875 -3.9 1 98.31 38 ARG B C 1
ATOM 1701 O O . ARG B 1 38 ? -10.312 16.641 -4.461 1 98.31 38 ARG B O 1
ATOM 1708 N N . LEU B 1 39 ? -9.484 14.617 -4.203 1 96.69 39 LEU B N 1
ATOM 1709 C CA . LEU B 1 39 ? -10.297 14.031 -5.262 1 96.69 39 LEU B CA 1
ATOM 1710 C C . LEU B 1 39 ? -11.68 13.656 -4.738 1 96.69 39 LEU B C 1
ATOM 1712 O O . LEU B 1 39 ? -12.68 13.836 -5.441 1 96.69 39 LEU B O 1
ATOM 1716 N N . THR B 1 40 ? -11.75 13.07 -3.605 1 95 40 THR B N 1
ATOM 1717 C CA . THR B 1 40 ? -12.938 12.789 -2.807 1 95 40 THR B CA 1
ATOM 1718 C C . THR B 1 40 ? -12.68 13.086 -1.332 1 95 40 THR B C 1
ATOM 1720 O O . THR B 1 40 ? -11.602 13.57 -0.97 1 95 40 THR B O 1
ATOM 1723 N N . ASP B 1 41 ? -13.562 12.773 -0.49 1 94.5 41 ASP B N 1
ATOM 1724 C CA . ASP B 1 41 ? -13.383 13.047 0.934 1 94.5 41 ASP B CA 1
ATOM 1725 C C . ASP B 1 41 ? -12.273 12.18 1.522 1 94.5 41 ASP B C 1
ATOM 1727 O O . ASP B 1 41 ? -11.727 12.5 2.584 1 94.5 41 ASP B O 1
ATOM 1731 N N . THR B 1 42 ? -11.914 11.094 0.84 1 96.12 42 THR B N 1
ATOM 1732 C CA . THR B 1 42 ? -10.953 10.156 1.42 1 96.12 42 THR B CA 1
ATOM 1733 C C . THR B 1 42 ? -9.844 9.828 0.427 1 96.12 42 THR B C 1
ATOM 1735 O O . THR B 1 42 ? -9.141 8.828 0.578 1 96.12 42 THR B O 1
ATOM 1738 N N . GLU B 1 43 ? -9.773 10.609 -0.641 1 98.06 43 GLU B N 1
ATOM 1739 C CA . GLU B 1 43 ? -8.781 10.352 -1.676 1 98.06 43 GLU B CA 1
ATOM 1740 C C . GLU B 1 43 ? -8.086 11.641 -2.107 1 98.06 43 GLU B C 1
ATOM 1742 O O . GLU B 1 43 ? -8.742 12.648 -2.373 1 98.06 43 GLU B O 1
ATOM 1747 N N . TYR B 1 44 ? -6.758 11.531 -2.199 1 98.56 44 TYR B N 1
ATOM 1748 C CA . TYR B 1 44 ? -5.965 12.695 -2.576 1 98.56 44 TYR B CA 1
ATOM 1749 C C . TYR B 1 44 ? -4.961 12.336 -3.666 1 98.56 44 TYR B C 1
ATOM 1751 O O . TYR B 1 44 ? -4.484 11.203 -3.734 1 98.56 44 TYR B O 1
ATOM 1759 N N . ALA B 1 45 ? -4.648 13.32 -4.512 1 98.5 45 ALA B N 1
ATOM 1760 C CA . ALA B 1 45 ? -3.496 13.305 -5.402 1 98.5 45 ALA B CA 1
ATOM 1761 C C . ALA B 1 45 ? -2.441 14.312 -4.961 1 98.5 45 ALA B C 1
ATOM 1763 O O . ALA B 1 45 ? -2.762 15.469 -4.676 1 98.5 45 ALA B O 1
ATOM 1764 N N . ILE B 1 46 ? -1.205 13.859 -4.871 1 98.56 46 ILE B N 1
ATOM 1765 C CA . ILE B 1 46 ? -0.137 14.703 -4.344 1 98.56 46 ILE B CA 1
ATOM 1766 C C . ILE B 1 46 ? 1.056 14.68 -5.297 1 98.56 46 ILE B C 1
ATOM 1768 O O . ILE B 1 46 ? 1.43 13.625 -5.809 1 98.56 46 ILE B O 1
ATOM 1772 N N . THR B 1 47 ? 1.6 15.812 -5.582 1 98.81 47 THR B N 1
ATOM 1773 C CA . THR B 1 47 ? 2.838 15.945 -6.344 1 98.81 47 THR B CA 1
ATOM 1774 C C . THR B 1 47 ? 3.922 16.609 -5.5 1 98.81 47 THR B C 1
ATOM 1776 O O . THR B 1 47 ? 3.705 17.688 -4.926 1 98.81 47 THR B O 1
ATOM 1779 N N . VAL B 1 48 ? 5.059 15.922 -5.418 1 98.19 48 VAL B N 1
ATOM 1780 C CA . VAL B 1 48 ? 6.152 16.453 -4.609 1 98.19 48 VAL B CA 1
ATOM 1781 C C . VAL B 1 48 ? 7.469 16.328 -5.379 1 98.19 48 VAL B C 1
ATOM 1783 O O . VAL B 1 48 ? 7.637 15.422 -6.191 1 98.19 48 VAL B O 1
ATOM 1786 N N . ARG B 1 49 ? 8.305 17.25 -5.184 1 98.19 49 ARG B N 1
ATOM 1787 C CA . ARG B 1 49 ? 9.703 17.094 -5.566 1 98.19 49 ARG B CA 1
ATOM 1788 C C . ARG B 1 49 ? 10.57 16.766 -4.355 1 98.19 49 ARG B C 1
ATOM 1790 O O . ARG B 1 49 ? 10.5 17.453 -3.336 1 98.19 49 ARG B O 1
ATOM 1797 N N . ALA B 1 50 ? 11.367 15.695 -4.438 1 96.69 50 ALA B N 1
ATOM 1798 C CA . ALA B 1 50 ? 12.203 15.289 -3.314 1 96.69 50 ALA B CA 1
ATOM 1799 C C . ALA B 1 50 ? 13.539 14.727 -3.797 1 96.69 50 ALA B C 1
ATOM 1801 O O . ALA B 1 50 ? 13.648 14.234 -4.922 1 96.69 50 ALA B O 1
ATOM 1802 N N . LYS B 1 51 ? 14.508 14.891 -2.959 1 94.62 51 LYS B N 1
ATOM 1803 C CA . LYS B 1 51 ? 15.812 14.25 -3.139 1 94.62 51 LYS B CA 1
ATOM 1804 C C . LYS B 1 51 ? 15.977 13.062 -2.197 1 94.62 51 LYS B C 1
ATOM 1806 O O . LYS B 1 51 ? 15.977 13.227 -0.976 1 94.62 51 LYS B O 1
ATOM 1811 N N . VAL B 1 52 ? 16.078 11.859 -2.746 1 95.25 52 VAL B N 1
ATOM 1812 C CA . VAL B 1 52 ? 16.234 10.641 -1.961 1 95.25 52 VAL B CA 1
ATOM 1813 C C . VAL B 1 52 ? 17.531 9.93 -2.348 1 95.25 52 VAL B C 1
ATOM 1815 O O . VAL B 1 52 ? 17.656 9.422 -3.463 1 95.25 52 VAL B O 1
ATOM 1818 N N . GLY B 1 53 ? 18.453 9.883 -1.388 1 92.56 53 GLY B N 1
ATOM 1819 C CA . GLY B 1 53 ? 19.719 9.219 -1.666 1 92.56 53 GLY B CA 1
ATOM 1820 C C . GLY B 1 53 ? 20.406 9.758 -2.902 1 92.56 53 GLY B C 1
ATOM 1821 O O . GLY B 1 53 ? 20.922 8.984 -3.717 1 92.56 53 GLY B O 1
ATOM 1822 N N . GLY B 1 54 ? 20.297 11.008 -3.195 1 93.69 54 GLY B N 1
ATOM 1823 C CA . GLY B 1 54 ? 20.953 11.648 -4.324 1 93.69 54 GLY B CA 1
ATOM 1824 C C . GLY B 1 54 ? 20.094 11.695 -5.57 1 93.69 54 GLY B C 1
ATOM 1825 O O . GLY B 1 54 ? 20.453 12.336 -6.559 1 93.69 54 GLY B O 1
ATOM 1826 N N . ILE B 1 55 ? 19.047 11.039 -5.555 1 96.38 55 ILE B N 1
ATOM 1827 C CA . ILE B 1 55 ? 18.125 11.07 -6.684 1 96.38 55 ILE B CA 1
ATOM 1828 C C . ILE B 1 55 ? 17.156 12.242 -6.523 1 96.38 55 ILE B C 1
ATOM 1830 O O . ILE B 1 55 ? 16.297 12.234 -5.633 1 96.38 55 ILE B O 1
ATOM 1834 N N . ASP B 1 56 ? 17.281 13.203 -7.328 1 96.56 56 ASP B N 1
ATOM 1835 C CA . ASP B 1 56 ? 16.359 14.336 -7.379 1 96.56 56 ASP B CA 1
ATOM 1836 C C . ASP B 1 56 ? 15.25 14.094 -8.398 1 96.56 56 ASP B C 1
ATOM 1838 O O . ASP B 1 56 ? 15.508 14.031 -9.602 1 96.56 56 ASP B O 1
ATOM 1842 N N . ALA B 1 57 ? 14.023 13.984 -7.91 1 97.44 57 ALA B N 1
ATOM 1843 C CA . ALA B 1 57 ? 12.945 13.609 -8.82 1 97.44 57 ALA B CA 1
ATOM 1844 C C . ALA B 1 57 ? 11.617 14.203 -8.367 1 97.44 57 ALA B C 1
ATOM 1846 O O . ALA B 1 57 ? 11.469 14.594 -7.203 1 97.44 57 ALA B O 1
ATOM 1847 N N . GLU B 1 58 ? 10.766 14.398 -9.305 1 98.19 58 GLU B N 1
ATOM 1848 C CA . GLU B 1 58 ? 9.359 14.672 -9.031 1 98.19 58 GLU B CA 1
ATOM 1849 C C . GLU B 1 58 ? 8.555 13.383 -8.906 1 98.19 58 GLU B C 1
ATOM 1851 O O . GLU B 1 58 ? 8.742 12.453 -9.688 1 98.19 58 GLU B O 1
ATOM 1856 N N . TYR B 1 59 ? 7.707 13.367 -7.906 1 97.81 59 TYR B N 1
ATOM 1857 C CA . TYR B 1 59 ? 6.871 12.203 -7.629 1 97.81 59 TYR B CA 1
ATOM 1858 C C . TYR B 1 59 ? 5.391 12.562 -7.691 1 97.81 59 TYR B C 1
ATOM 1860 O O . TYR B 1 59 ? 4.98 13.609 -7.176 1 97.81 59 TYR B O 1
ATOM 1868 N N . GLU B 1 60 ? 4.648 11.727 -8.344 1 98.25 60 GLU B N 1
ATOM 1869 C CA . GLU B 1 60 ? 3.191 11.773 -8.297 1 98.25 60 GLU B CA 1
ATOM 1870 C C . GLU B 1 60 ? 2.627 10.625 -7.469 1 98.25 60 GLU B C 1
ATOM 1872 O O . GLU B 1 60 ? 2.965 9.461 -7.699 1 98.25 60 GLU B O 1
ATOM 1877 N N . GLY B 1 61 ? 1.751 10.977 -6.551 1 97.94 61 GLY B N 1
ATOM 1878 C CA . GLY B 1 61 ? 1.234 9.953 -5.656 1 97.94 61 GLY B CA 1
ATOM 1879 C C . GLY B 1 61 ? -0.254 10.086 -5.395 1 97.94 61 GLY B C 1
ATOM 1880 O O . GLY B 1 61 ? -0.852 11.125 -5.684 1 97.94 61 GLY B O 1
ATOM 1881 N N . GLU B 1 62 ? -0.778 8.992 -4.922 1 98.12 62 GLU B N 1
ATOM 1882 C CA . GLU B 1 62 ? -2.16 8.93 -4.457 1 98.12 62 GLU B CA 1
ATOM 1883 C C . GLU B 1 62 ? -2.234 8.453 -3.006 1 98.12 62 GLU B C 1
ATOM 1885 O O . GLU B 1 62 ? -1.416 7.645 -2.566 1 98.12 62 GLU B O 1
ATOM 1890 N N . LEU B 1 63 ? -3.232 8.984 -2.312 1 98.5 63 LEU B N 1
ATOM 1891 C CA . LEU B 1 63 ? -3.467 8.664 -0.909 1 98.5 63 LEU B CA 1
ATOM 1892 C C . LEU B 1 63 ? -4.926 8.289 -0.673 1 98.5 63 LEU B C 1
ATOM 1894 O O . LEU B 1 63 ? -5.832 9.008 -1.106 1 98.5 63 LEU B O 1
ATOM 1898 N N . LEU B 1 64 ? -5.109 7.152 -0.046 1 98.56 64 LEU B N 1
ATOM 1899 C CA . LEU B 1 64 ? -6.43 6.727 0.4 1 98.56 64 LEU B CA 1
ATOM 1900 C C . LEU B 1 64 ? -6.523 6.742 1.923 1 98.56 64 LEU B C 1
ATOM 1902 O O . LEU B 1 64 ? -5.598 6.293 2.607 1 98.56 64 LEU B O 1
ATOM 1906 N N . VAL B 1 65 ? -7.617 7.242 2.418 1 97.94 65 VAL B N 1
ATOM 1907 C CA . VAL B 1 65 ? -7.895 7.258 3.852 1 97.94 65 VAL B CA 1
ATOM 1908 C C . VAL B 1 65 ? -9.078 6.344 4.156 1 97.94 65 VAL B C 1
ATOM 1910 O O . VAL B 1 65 ? -10.109 6.406 3.479 1 97.94 65 VAL B O 1
ATOM 1913 N N . SER B 1 66 ? -8.93 5.5 5.168 1 95.75 66 SER B N 1
ATOM 1914 C CA . SER B 1 66 ? -10 4.574 5.527 1 95.75 66 SER B CA 1
ATOM 1915 C C . SER B 1 66 ? -10.023 4.32 7.031 1 95.75 66 SER B C 1
ATOM 1917 O O . SER B 1 66 ? -9.203 4.867 7.773 1 95.75 66 SER B O 1
ATOM 1919 N N . ASP B 1 67 ? -11.094 3.607 7.512 1 94.81 67 ASP B N 1
ATOM 1920 C CA . ASP B 1 67 ? -11.25 3.227 8.914 1 94.81 67 ASP B CA 1
ATOM 1921 C C . ASP B 1 67 ? -11.211 4.453 9.82 1 94.81 67 ASP B C 1
ATOM 1923 O O . ASP B 1 67 ? -10.461 4.48 10.805 1 94.81 67 ASP B O 1
ATOM 1927 N N . ILE B 1 68 ? -11.969 5.422 9.383 1 96.94 68 ILE B N 1
ATOM 1928 C CA . ILE B 1 68 ? -11.891 6.73 10.023 1 96.94 68 ILE B CA 1
ATOM 1929 C C . ILE B 1 68 ? -12.727 6.727 11.305 1 96.94 68 ILE B C 1
ATOM 1931 O O . ILE B 1 68 ? -13.914 6.406 11.281 1 96.94 68 ILE B O 1
ATOM 1935 N N . THR B 1 69 ? -12.109 6.996 12.406 1 97.88 69 THR B N 1
ATOM 1936 C CA . THR B 1 69 ? -12.75 7.516 13.609 1 97.88 69 THR B CA 1
ATOM 1937 C C . THR B 1 69 ? -12.367 8.977 13.836 1 97.88 69 THR B C 1
ATOM 1939 O O . THR B 1 69 ? -11.273 9.266 14.336 1 97.88 69 THR B O 1
ATOM 1942 N N . PRO B 1 70 ? -13.242 9.844 13.461 1 95.94 70 PRO B N 1
ATOM 1943 C CA . PRO B 1 70 ? -12.891 11.266 13.43 1 95.94 70 PRO B CA 1
ATOM 1944 C C . PRO B 1 70 ? -12.188 11.727 14.703 1 95.94 70 PRO B C 1
ATOM 1946 O O . PRO B 1 70 ? -12.641 11.422 15.812 1 95.94 70 PRO B O 1
ATOM 1949 N N . SER B 1 71 ? -11.023 12.398 14.516 1 97.12 71 SER B N 1
ATOM 1950 C CA . SER B 1 71 ? -10.203 13.023 15.547 1 97.12 71 SER B CA 1
ATOM 1951 C C . SER B 1 71 ? -9.539 11.977 16.438 1 97.12 71 SER B C 1
ATOM 1953 O O . SER B 1 71 ? -9.008 12.305 17.5 1 97.12 71 SER B O 1
ATOM 1955 N N . GLU B 1 72 ? -9.648 10.719 15.992 1 98.44 72 GLU B N 1
ATOM 1956 C CA . GLU B 1 72 ? -9.086 9.672 16.828 1 98.44 72 GLU B CA 1
ATOM 1957 C C . GLU B 1 72 ? -8.133 8.781 16.047 1 98.44 72 GLU B C 1
ATOM 1959 O O . GLU B 1 72 ? -7.023 8.484 16.5 1 98.44 72 GLU B O 1
ATOM 1964 N N . SER B 1 73 ? -8.641 8.273 14.898 1 98.75 73 SER B N 1
ATOM 1965 C CA . SER B 1 73 ? -7.777 7.32 14.211 1 98.75 73 SER B CA 1
ATOM 1966 C C . SER B 1 73 ? -8.188 7.148 12.758 1 98.75 73 SER B C 1
ATOM 1968 O O . SER B 1 73 ? -9.32 7.465 12.383 1 98.75 73 SER B O 1
ATOM 1970 N N . CYS B 1 74 ? -7.25 6.703 11.922 1 98.44 74 CYS B N 1
ATOM 1971 C CA . CYS B 1 74 ? -7.523 6.273 10.562 1 98.44 74 CYS B CA 1
ATOM 1972 C C . CYS B 1 74 ? -6.391 5.406 10.023 1 98.44 74 CYS B C 1
ATOM 1974 O O . CYS B 1 74 ? -5.344 5.285 10.656 1 98.44 74 CYS B O 1
ATOM 1976 N N . SER B 1 75 ? -6.656 4.754 8.922 1 97.88 75 SER B N 1
ATOM 1977 C CA . SER B 1 75 ? -5.656 4.051 8.125 1 97.88 75 SER B CA 1
ATOM 1978 C C . SER B 1 75 ? -5.406 4.77 6.801 1 97.88 75 SER B C 1
ATOM 1980 O O . SER B 1 75 ? -6.312 5.387 6.242 1 97.88 75 SER B O 1
ATOM 1982 N N . LEU B 1 76 ? -4.148 4.652 6.336 1 98.38 76 LEU B N 1
ATOM 1983 C CA . LEU B 1 76 ? -3.771 5.223 5.047 1 98.38 76 LEU B CA 1
ATOM 1984 C C . LEU B 1 76 ? -3.191 4.152 4.129 1 98.38 76 LEU B C 1
ATOM 1986 O O . LEU B 1 76 ? -2.531 3.221 4.594 1 98.38 76 LEU B O 1
ATOM 1990 N N . ALA B 1 77 ? -3.408 4.246 2.889 1 98.5 77 ALA B N 1
ATOM 1991 C CA . ALA B 1 77 ? -2.68 3.578 1.813 1 98.5 77 ALA B CA 1
ATOM 1992 C C . ALA B 1 77 ? -2.209 4.582 0.764 1 98.5 77 ALA B C 1
ATOM 1994 O O . ALA B 1 77 ? -2.951 5.496 0.394 1 98.5 77 ALA B O 1
ATOM 1995 N N . PHE B 1 78 ? -0.979 4.379 0.302 1 98.38 78 PHE B N 1
ATOM 1996 C CA . PHE B 1 78 ? -0.449 5.383 -0.614 1 98.38 78 PHE B CA 1
ATOM 1997 C C . PHE B 1 78 ? 0.48 4.746 -1.639 1 98.38 78 PHE B C 1
ATOM 1999 O O . PHE B 1 78 ? 1.084 3.703 -1.373 1 98.38 78 PHE B O 1
ATOM 2006 N N . ASP B 1 79 ? 0.585 5.32 -2.752 1 97.94 79 ASP B N 1
ATOM 2007 C CA . ASP B 1 79 ? 1.626 5.055 -3.74 1 97.94 79 ASP B CA 1
ATOM 2008 C C . ASP B 1 79 ? 2.256 6.355 -4.238 1 97.94 79 ASP B C 1
ATOM 2010 O O . ASP B 1 79 ? 1.717 7.438 -4.012 1 97.94 79 ASP B O 1
ATOM 2014 N N . GLY B 1 80 ? 3.4 6.301 -4.715 1 97.31 80 GLY B N 1
ATOM 2015 C CA . GLY B 1 80 ? 4.129 7.383 -5.355 1 97.31 80 GLY B CA 1
ATOM 2016 C C . GLY B 1 80 ? 5.078 6.906 -6.438 1 97.31 80 GLY B C 1
ATOM 2017 O O . GLY B 1 80 ? 5.812 5.934 -6.242 1 97.31 80 GLY B O 1
ATOM 2018 N N . LYS B 1 81 ? 5.023 7.613 -7.527 1 96.94 81 LYS B N 1
ATOM 2019 C CA . LYS B 1 81 ? 5.859 7.23 -8.664 1 96.94 81 LYS B CA 1
ATOM 2020 C C . LYS B 1 81 ? 6.676 8.414 -9.172 1 96.94 81 LYS B C 1
ATOM 2022 O O . LYS B 1 81 ? 6.137 9.5 -9.375 1 96.94 81 LYS B O 1
ATOM 2027 N N . GLY B 1 82 ? 7.922 8.195 -9.266 1 96.38 82 GLY B N 1
ATOM 2028 C CA . GLY B 1 82 ? 8.828 9.102 -9.953 1 96.38 82 GLY B CA 1
ATOM 2029 C C . GLY B 1 82 ? 9.469 8.492 -11.18 1 96.38 82 GLY B C 1
ATOM 2030 O O . GLY B 1 82 ? 10.188 7.492 -11.086 1 96.38 82 GLY B O 1
ATOM 2031 N N . ALA B 1 83 ? 9.242 9.164 -12.289 1 92.19 83 ALA B N 1
ATOM 2032 C CA . ALA B 1 83 ? 9.75 8.617 -13.547 1 92.19 83 ALA B CA 1
ATOM 2033 C C . ALA B 1 83 ? 11.25 8.359 -13.461 1 92.19 83 ALA B C 1
ATOM 2035 O O . ALA B 1 83 ? 11.742 7.34 -13.961 1 92.19 83 ALA B O 1
ATOM 2036 N N . ALA B 1 84 ? 11.961 9.164 -12.766 1 92.31 84 ALA B N 1
ATOM 2037 C CA . ALA B 1 84 ? 13.414 9.055 -12.672 1 92.31 84 ALA B CA 1
ATOM 2038 C C . ALA B 1 84 ? 13.82 8.242 -11.445 1 92.31 84 ALA B C 1
ATOM 2040 O O . ALA B 1 84 ? 15.008 7.965 -11.25 1 92.31 84 ALA B O 1
ATOM 2041 N N . ALA B 1 85 ? 12.891 7.824 -10.664 1 94.56 85 ALA B N 1
ATOM 2042 C CA . ALA B 1 85 ? 13.273 7.293 -9.359 1 94.56 85 ALA B CA 1
ATOM 2043 C C . ALA B 1 85 ? 12.664 5.91 -9.133 1 94.56 85 ALA B C 1
ATOM 2045 O O . ALA B 1 85 ? 13.281 5.047 -8.508 1 94.56 85 ALA B O 1
ATOM 2046 N N . GLY B 1 86 ? 11.484 5.707 -9.609 1 95.94 86 GLY B N 1
ATOM 2047 C CA . GLY B 1 86 ? 10.805 4.449 -9.359 1 95.94 86 GLY B CA 1
ATOM 2048 C C . GLY B 1 86 ? 9.516 4.609 -8.57 1 95.94 86 GLY B C 1
ATOM 2049 O O . GLY B 1 86 ? 8.805 5.605 -8.727 1 95.94 86 GLY B O 1
ATOM 2050 N N . LEU B 1 87 ? 9.219 3.582 -7.828 1 97 87 LEU B N 1
ATOM 2051 C CA . LEU B 1 87 ? 7.906 3.428 -7.219 1 97 87 LEU B CA 1
ATOM 2052 C C . LEU B 1 87 ? 8.023 3.234 -5.711 1 97 87 LEU B C 1
ATOM 2054 O O . LEU B 1 87 ? 8.938 2.561 -5.234 1 97 87 LEU B O 1
ATOM 2058 N N . ALA B 1 88 ? 7.117 3.836 -4.965 1 97.19 88 ALA B N 1
ATOM 2059 C CA . ALA B 1 88 ? 6.91 3.551 -3.545 1 97.19 88 ALA B CA 1
ATOM 2060 C C . ALA B 1 88 ? 5.449 3.227 -3.256 1 97.19 88 ALA B C 1
ATOM 2062 O O . ALA B 1 88 ? 4.547 3.906 -3.75 1 97.19 88 ALA B O 1
ATOM 2063 N N . ILE B 1 89 ? 5.199 2.18 -2.541 1 98.31 89 ILE B N 1
ATOM 2064 C CA . ILE B 1 89 ? 3.867 1.792 -2.084 1 98.31 89 ILE B CA 1
ATOM 2065 C C . ILE B 1 89 ? 3.895 1.525 -0.581 1 98.31 89 ILE B C 1
ATOM 2067 O O . ILE B 1 89 ? 4.828 0.9 -0.072 1 98.31 89 ILE B O 1
ATOM 2071 N N . GLY B 1 90 ? 2.783 1.965 0.11 1 97.44 90 GLY B N 1
ATOM 2072 C CA . GLY B 1 90 ? 2.811 1.727 1.544 1 97.44 90 GLY B CA 1
ATOM 2073 C C . GLY B 1 90 ? 1.46 1.92 2.207 1 97.44 90 GLY B C 1
ATOM 2074 O O . GLY B 1 90 ? 0.477 2.25 1.539 1 97.44 90 GLY B O 1
ATOM 2075 N N . THR B 1 91 ? 1.479 1.615 3.48 1 97.44 91 THR B N 1
ATOM 2076 C CA . THR B 1 91 ? 0.338 1.828 4.363 1 97.44 91 THR B CA 1
ATOM 2077 C C . THR B 1 91 ? 0.778 2.494 5.664 1 97.44 91 THR B C 1
ATOM 2079 O O . THR B 1 91 ? 1.963 2.479 6.004 1 97.44 91 THR B O 1
ATOM 2082 N N . ALA B 1 92 ? -0.197 3.082 6.324 1 97.88 92 ALA B N 1
ATOM 2083 C CA . ALA B 1 92 ? 0.09 3.705 7.613 1 97.88 92 ALA B CA 1
ATOM 2084 C C . ALA B 1 92 ? -1.133 3.666 8.523 1 97.88 92 ALA B C 1
ATOM 2086 O O . ALA B 1 92 ? -2.268 3.598 8.047 1 97.88 92 ALA B O 1
ATOM 2087 N N . GLN B 1 93 ? -0.831 3.682 9.797 1 98.12 93 GLN B N 1
ATOM 2088 C CA . GLN B 1 93 ? -1.822 3.869 10.852 1 98.12 93 GLN B CA 1
ATOM 2089 C C . GLN B 1 93 ? -1.538 5.137 11.656 1 98.12 93 GLN B C 1
ATOM 2091 O O . GLN B 1 93 ? -0.398 5.383 12.055 1 98.12 93 GLN B O 1
ATOM 2096 N N . ILE B 1 94 ? -2.635 5.934 11.852 1 98.69 94 ILE B N 1
ATOM 2097 C CA . ILE B 1 94 ? -2.506 7.176 12.609 1 98.69 94 ILE B CA 1
ATOM 2098 C C . ILE B 1 94 ? -3.461 7.16 13.797 1 98.69 94 ILE B C 1
ATOM 2100 O O . ILE B 1 94 ? -4.617 6.75 13.664 1 98.69 94 ILE B O 1
ATOM 2104 N N . ASN B 1 95 ? -2.979 7.555 14.914 1 98.88 95 ASN B N 1
ATOM 2105 C CA . ASN B 1 95 ? -3.787 7.672 16.125 1 98.88 95 ASN B CA 1
ATOM 2106 C C . ASN B 1 95 ? -3.566 9.016 16.812 1 98.88 95 ASN B C 1
ATOM 2108 O O . ASN B 1 95 ? -2.428 9.469 16.953 1 98.88 95 ASN B O 1
ATOM 2112 N N . LEU B 1 96 ? -4.68 9.641 17.156 1 98.81 96 LEU B N 1
ATOM 2113 C CA . LEU B 1 96 ? -4.641 10.883 17.938 1 98.81 96 LEU B CA 1
ATOM 2114 C C . LEU B 1 96 ? -5.234 10.672 19.328 1 98.81 96 LEU B C 1
ATOM 2116 O O . LEU B 1 96 ? -6.254 9.992 19.469 1 98.81 96 LEU B O 1
ATOM 2120 N N . SER B 1 97 ? -4.617 11.25 20.328 1 98.56 97 SER B N 1
ATOM 2121 C CA . SER B 1 97 ? -5.145 11.289 21.688 1 98.56 97 SER B CA 1
ATOM 2122 C C . SER B 1 97 ? -4.77 12.594 22.391 1 98.56 97 SER B C 1
ATOM 2124 O O . SER B 1 97 ? -3.729 13.18 22.094 1 98.56 97 SER B O 1
ATOM 2126 N N . PRO B 1 98 ? -5.688 13.016 23.312 1 97.88 98 PRO B N 1
ATOM 2127 C CA . PRO B 1 98 ? -5.305 14.203 24.078 1 97.88 98 PRO B CA 1
ATOM 2128 C C . PRO B 1 98 ? -4.059 13.984 24.938 1 97.88 98 PRO B C 1
ATOM 2130 O O . PRO B 1 98 ? -3.873 12.891 25.484 1 97.88 98 PRO B O 1
ATOM 2133 N N . LYS B 1 99 ? -3.219 15.008 24.938 1 97.69 99 LYS B N 1
ATOM 2134 C CA . LYS B 1 99 ? -2.037 14.969 25.797 1 97.69 99 LYS B CA 1
ATOM 2135 C C . LYS B 1 99 ? -1.562 16.375 26.141 1 97.69 99 LYS B C 1
ATOM 2137 O O . LYS B 1 99 ? -1.29 17.188 25.25 1 97.69 99 LYS B O 1
ATOM 2142 N N . GLU B 1 100 ? -1.456 16.656 27.484 1 95.19 100 GLU B N 1
ATOM 2143 C CA . GLU B 1 100 ? -0.851 17.891 27.969 1 95.19 100 GLU B CA 1
ATOM 2144 C C . GLU B 1 100 ? -1.402 19.109 27.219 1 95.19 100 GLU B C 1
ATOM 2146 O O . GLU B 1 100 ? -0.639 19.922 26.703 1 95.19 100 GLU B O 1
ATOM 2151 N N . ASN B 1 101 ? -2.67 19.281 27.125 1 94.19 101 ASN B N 1
ATOM 2152 C CA . ASN B 1 101 ? -3.354 20.406 26.484 1 94.19 101 ASN B CA 1
ATOM 2153 C C . ASN B 1 101 ? -3.072 20.438 24.984 1 94.19 101 ASN B C 1
ATOM 2155 O O . ASN B 1 101 ? -3.082 21.516 24.375 1 94.19 101 ASN B O 1
ATOM 2159 N N . GLY B 1 102 ? -2.625 19.375 24.484 1 98 102 GLY B N 1
ATOM 2160 C CA . GLY B 1 102 ? -2.414 19.172 23.062 1 98 102 GLY B CA 1
ATOM 2161 C C . GLY B 1 102 ? -2.807 17.781 22.594 1 98 102 GLY B C 1
ATOM 2162 O O . GLY B 1 102 ? -3.758 17.188 23.109 1 98 102 GLY B O 1
ATOM 2163 N N . THR B 1 103 ? -2.213 17.406 21.5 1 98.69 103 THR B N 1
ATOM 2164 C CA . THR B 1 103 ? -2.527 16.109 20.906 1 98.69 103 THR B CA 1
ATOM 2165 C C . THR B 1 103 ? -1.27 15.258 20.766 1 98.69 103 THR B C 1
ATOM 2167 O O . THR B 1 103 ? -0.235 15.742 20.297 1 98.69 103 THR B O 1
ATOM 2170 N N . ARG B 1 104 ? -1.392 14.062 21.266 1 98.88 104 ARG B N 1
ATOM 2171 C CA . ARG B 1 104 ? -0.42 13.055 20.859 1 98.88 104 ARG B CA 1
ATOM 2172 C C . ARG B 1 104 ? -0.838 12.391 19.547 1 98.88 104 ARG B C 1
ATOM 2174 O O . ARG B 1 104 ? -1.901 11.766 19.469 1 98.88 104 ARG B O 1
ATOM 2181 N N . LEU B 1 105 ? -0.022 12.562 18.547 1 98.88 105 LEU B N 1
ATOM 2182 C CA . LEU B 1 105 ? -0.22 11.883 17.266 1 98.88 105 LEU B CA 1
ATOM 2183 C C . LEU B 1 105 ? 0.796 10.758 17.078 1 98.88 105 LEU B C 1
ATOM 2185 O O . LEU B 1 105 ? 1.99 11.016 16.922 1 98.88 105 LEU B O 1
ATOM 2189 N N . SER B 1 106 ? 0.347 9.539 17.109 1 98.81 106 SER B N 1
ATOM 2190 C CA . SER B 1 106 ? 1.203 8.383 16.859 1 98.81 106 SER B CA 1
ATOM 2191 C C . SER B 1 106 ? 0.911 7.762 15.5 1 98.81 106 SER B C 1
ATOM 2193 O O . SER B 1 106 ? -0.225 7.809 15.016 1 98.81 106 SER B O 1
ATOM 2195 N N . TYR B 1 107 ? 2.006 7.188 14.922 1 98.44 107 TYR B N 1
ATOM 2196 C CA . TYR B 1 107 ? 1.825 6.598 13.602 1 98.44 107 TYR B CA 1
ATOM 2197 C C . TYR B 1 107 ? 2.789 5.438 13.383 1 98.44 107 TYR B C 1
ATOM 2199 O O . TYR B 1 107 ? 3.857 5.391 14 1 98.44 107 TYR B O 1
ATOM 2207 N N . THR B 1 108 ? 2.389 4.508 12.602 1 97.75 108 THR B N 1
ATOM 2208 C CA . THR B 1 108 ? 3.199 3.445 12.016 1 97.75 108 THR B CA 1
ATOM 2209 C C . THR B 1 108 ? 3.08 3.445 10.5 1 97.75 108 THR B C 1
ATOM 2211 O O . THR B 1 108 ? 1.978 3.551 9.953 1 97.75 108 THR B O 1
ATOM 2214 N N . VAL B 1 109 ? 4.234 3.357 9.82 1 96.88 109 VAL B N 1
ATOM 2215 C CA . VAL B 1 109 ? 4.266 3.348 8.359 1 96.88 109 VAL B CA 1
ATOM 2216 C C . VAL B 1 109 ? 5.02 2.111 7.867 1 96.88 109 VAL B C 1
ATOM 2218 O O . VAL B 1 109 ? 6.086 1.778 8.391 1 96.88 109 VAL B O 1
ATOM 2221 N N . ALA B 1 110 ? 4.469 1.403 6.973 1 94.56 110 ALA B N 1
ATOM 2222 C CA . ALA B 1 110 ? 5.133 0.36 6.199 1 94.56 110 ALA B CA 1
ATOM 2223 C C . ALA B 1 110 ? 5.168 0.717 4.715 1 94.56 110 ALA B C 1
ATOM 2225 O O . ALA B 1 110 ? 4.16 1.147 4.148 1 94.56 110 ALA B O 1
ATOM 2226 N N . ALA B 1 111 ? 6.344 0.583 4.129 1 96.62 111 ALA B N 1
ATOM 2227 C CA . ALA B 1 111 ? 6.457 0.94 2.719 1 96.62 111 ALA B CA 1
ATOM 2228 C C . ALA B 1 111 ? 7.457 0.036 2.006 1 96.62 111 ALA B C 1
ATOM 2230 O O . ALA B 1 111 ? 8.344 -0.542 2.639 1 96.62 111 ALA B O 1
ATOM 2231 N N . MET B 1 112 ? 7.277 -0.11 0.747 1 97.06 112 MET B N 1
ATOM 2232 C CA . MET B 1 112 ? 8.18 -0.788 -0.175 1 97.06 112 MET B CA 1
ATOM 2233 C C . MET B 1 112 ? 8.484 0.09 -1.386 1 97.06 112 MET B C 1
ATOM 2235 O O . MET B 1 112 ? 7.633 0.867 -1.821 1 97.06 112 MET B O 1
ATOM 2239 N N . THR B 1 113 ? 9.711 -0.136 -1.871 1 97 113 THR B N 1
ATOM 2240 C CA . THR B 1 113 ? 10.109 0.669 -3.018 1 97 113 THR B CA 1
ATOM 2241 C C . THR B 1 113 ? 10.578 -0.22 -4.168 1 97 113 THR B C 1
ATOM 2243 O O . THR B 1 113 ? 10.969 -1.368 -3.953 1 97 113 THR B O 1
ATOM 2246 N N . GLY B 1 114 ? 10.469 0.326 -5.418 1 96.5 114 GLY B N 1
ATOM 2247 C CA . GLY B 1 114 ? 10.984 -0.281 -6.637 1 96.5 114 GLY B CA 1
ATOM 2248 C C . GLY B 1 114 ? 11.852 0.661 -7.449 1 96.5 114 GLY B C 1
ATOM 2249 O O . GLY B 1 114 ? 11.945 1.852 -7.145 1 96.5 114 GLY B O 1
ATOM 2250 N N . GLY B 1 115 ? 12.461 0.034 -8.531 1 94.94 115 GLY B N 1
ATOM 2251 C CA . GLY B 1 115 ? 13.273 0.846 -9.43 1 94.94 115 GLY B CA 1
ATOM 2252 C C . GLY B 1 115 ? 14.555 1.343 -8.781 1 94.94 115 GLY B C 1
ATOM 2253 O O . GLY B 1 115 ? 15.172 0.631 -7.988 1 94.94 115 GLY B O 1
ATOM 2254 N N . LYS B 1 116 ? 14.914 2.547 -9.133 1 96.19 116 LYS B N 1
ATOM 2255 C CA . LYS B 1 116 ? 16.172 3.111 -8.648 1 96.19 116 LYS B CA 1
ATOM 2256 C C . LYS B 1 116 ? 16.125 3.336 -7.141 1 96.19 116 LYS B C 1
ATOM 2258 O O . LYS B 1 116 ? 17.156 3.264 -6.461 1 96.19 116 LYS B O 1
ATOM 2263 N N . LEU B 1 117 ? 14.984 3.564 -6.59 1 96.31 117 LEU B N 1
ATOM 2264 C CA . LEU B 1 117 ? 14.852 3.738 -5.148 1 96.31 117 LEU B CA 1
ATOM 2265 C C . LEU B 1 117 ? 15.219 2.455 -4.41 1 96.31 117 LEU B C 1
ATOM 2267 O O . LEU B 1 117 ? 15.906 2.498 -3.387 1 96.31 117 LEU B O 1
ATOM 2271 N N . ALA B 1 118 ? 14.758 1.373 -4.898 1 94.31 118 ALA B N 1
ATOM 2272 C CA . ALA B 1 118 ? 15.07 0.093 -4.266 1 94.31 118 ALA B CA 1
ATOM 2273 C C . ALA B 1 118 ? 16.578 -0.16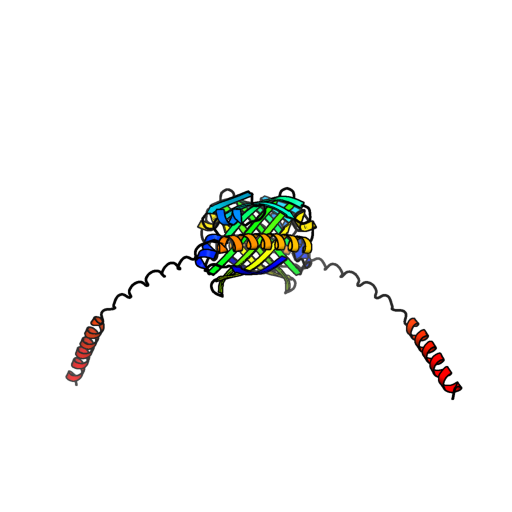1 -4.242 1 94.31 118 ALA B C 1
ATOM 2275 O O . ALA B 1 118 ? 17.094 -0.735 -3.283 1 94.31 118 ALA B O 1
ATOM 2276 N N . ALA B 1 119 ? 17.234 0.289 -5.273 1 94.25 119 ALA B N 1
ATOM 2277 C CA . ALA B 1 119 ? 18.656 0.051 -5.43 1 94.25 119 ALA B CA 1
ATOM 2278 C C . ALA B 1 119 ? 19.453 0.793 -4.363 1 94.25 119 ALA B C 1
ATOM 2280 O O . ALA B 1 119 ? 20.609 0.438 -4.074 1 94.25 119 ALA B O 1
ATOM 2281 N N . LEU B 1 120 ? 18.953 1.783 -3.742 1 94.88 120 LEU B N 1
ATOM 2282 C CA . LEU B 1 120 ? 19.641 2.557 -2.711 1 94.88 120 LEU B CA 1
ATOM 2283 C C . LEU B 1 120 ? 19.781 1.744 -1.429 1 94.88 120 LEU B C 1
ATOM 2285 O O . LEU B 1 120 ? 20.641 2.037 -0.599 1 94.88 120 LEU B O 1
ATOM 2289 N N . GLY B 1 121 ? 18.906 0.823 -1.24 1 93.31 121 GLY B N 1
ATOM 2290 C CA . GLY B 1 121 ? 18.906 0.037 -0.017 1 93.31 121 GLY B CA 1
ATOM 2291 C C . GLY B 1 121 ? 18.031 0.635 1.073 1 93.31 121 GLY B C 1
ATOM 2292 O O . GLY B 1 121 ? 17.797 1.845 1.089 1 93.31 121 GLY B O 1
ATOM 2293 N N . GLU B 1 122 ? 17.703 -0.154 2.02 1 93 122 GLU B N 1
ATOM 2294 C CA . GLU B 1 122 ? 16.719 0.182 3.051 1 93 122 GLU B CA 1
ATOM 2295 C C . GLU B 1 122 ? 17.219 1.313 3.941 1 93 122 GLU B C 1
ATOM 2297 O O . GLU B 1 122 ? 16.484 2.25 4.246 1 93 122 GLU B O 1
ATOM 2302 N N . PRO B 1 123 ? 18.5 1.32 4.391 1 94.44 123 PRO B N 1
ATOM 2303 C CA . PRO B 1 123 ? 18.969 2.383 5.285 1 94.44 123 PRO B CA 1
ATOM 2304 C C . PRO B 1 123 ? 18.859 3.771 4.66 1 94.44 123 PRO B C 1
ATOM 2306 O O . PRO B 1 123 ? 18.453 4.727 5.328 1 94.44 123 PRO B O 1
ATOM 2309 N N . ALA B 1 124 ? 19.172 3.852 3.4 1 94.25 124 ALA B N 1
ATOM 2310 C CA . ALA B 1 124 ? 19.094 5.133 2.703 1 94.25 124 ALA B CA 1
ATOM 2311 C C . ALA B 1 124 ? 17.641 5.602 2.588 1 94.25 124 ALA B C 1
ATOM 2313 O O . ALA B 1 124 ? 17.344 6.785 2.77 1 94.25 124 ALA B O 1
ATOM 2314 N N . ILE B 1 125 ? 16.734 4.727 2.346 1 93.75 125 ILE B N 1
ATOM 2315 C CA . ILE B 1 125 ? 15.312 5.047 2.197 1 93.75 125 ILE B CA 1
ATOM 2316 C C . ILE B 1 125 ? 14.734 5.473 3.545 1 93.75 125 ILE B C 1
ATOM 2318 O O . ILE B 1 125 ? 13.992 6.453 3.629 1 93.75 125 ILE B O 1
ATOM 2322 N N . LEU B 1 126 ? 15.117 4.703 4.559 1 94.31 126 LEU B N 1
ATOM 2323 C CA . LEU B 1 126 ? 14.656 5.023 5.906 1 94.31 126 LEU B CA 1
ATOM 2324 C C . LEU B 1 126 ? 15.125 6.414 6.324 1 94.31 126 LEU B C 1
ATOM 2326 O O . LEU B 1 126 ? 14.352 7.184 6.906 1 94.31 126 LEU B O 1
ATOM 2330 N N . LYS B 1 127 ? 16.312 6.699 6.027 1 95.25 127 LYS B N 1
ATOM 2331 C CA . LYS B 1 127 ? 16.859 8.008 6.371 1 95.25 127 LYS B CA 1
ATOM 2332 C C . LYS B 1 127 ? 16.125 9.125 5.641 1 95.25 127 LYS B C 1
ATOM 2334 O O . LYS B 1 127 ? 15.75 10.125 6.254 1 95.25 127 LYS B O 1
ATOM 2339 N N . ALA B 1 128 ? 15.93 8.992 4.336 1 94.5 128 ALA B N 1
ATOM 2340 C CA . ALA B 1 128 ? 15.234 10 3.539 1 94.5 128 ALA B CA 1
ATOM 2341 C C . ALA B 1 128 ? 13.789 10.164 4 1 94.5 128 ALA B C 1
ATOM 2343 O O . ALA B 1 128 ? 13.297 11.281 4.145 1 94.5 128 ALA B O 1
ATOM 2344 N N . GLY B 1 129 ? 13.094 9.008 4.23 1 94.19 129 GLY B N 1
ATOM 2345 C CA . GLY B 1 129 ? 11.734 9.047 4.734 1 94.19 129 GLY B CA 1
ATOM 2346 C C . GLY B 1 129 ? 11.617 9.734 6.082 1 94.19 129 GLY B C 1
ATOM 2347 O O . GLY B 1 129 ? 10.711 10.547 6.293 1 94.19 129 GLY B O 1
ATOM 2348 N N . GLY B 1 130 ? 12.523 9.375 6.949 1 95 130 GLY B N 1
ATOM 2349 C CA . GLY B 1 130 ? 12.555 10.016 8.25 1 95 130 GLY B CA 1
ATOM 2350 C C . GLY B 1 130 ? 12.711 11.523 8.172 1 95 130 GLY B C 1
ATOM 2351 O O . GLY B 1 130 ? 12.047 12.258 8.906 1 95 130 GLY B O 1
ATOM 2352 N N . LYS B 1 131 ? 13.594 11.969 7.293 1 95.88 131 LYS B N 1
ATOM 2353 C CA . LYS B 1 131 ? 13.82 13.398 7.113 1 95.88 131 LYS B CA 1
ATOM 2354 C C . LYS B 1 131 ? 12.57 14.094 6.586 1 95.88 131 LYS B C 1
ATOM 2356 O O . LYS B 1 131 ? 12.234 15.195 7.023 1 95.88 131 LYS B O 1
ATOM 2361 N N . ILE B 1 132 ? 11.883 13.492 5.688 1 96.06 132 ILE B N 1
ATOM 2362 C CA . ILE B 1 132 ? 10.664 14.047 5.113 1 96.06 132 ILE B CA 1
ATOM 2363 C C . ILE B 1 132 ? 9.594 14.164 6.195 1 96.06 132 ILE B C 1
ATOM 2365 O O . ILE B 1 132 ? 8.945 15.211 6.32 1 96.06 132 ILE B O 1
ATOM 2369 N N . VAL B 1 133 ? 9.43 13.133 7.008 1 96.62 133 VAL B N 1
ATOM 2370 C CA . VAL B 1 133 ? 8.438 13.117 8.078 1 96.62 133 VAL B CA 1
ATOM 2371 C C . VAL B 1 133 ? 8.773 14.188 9.117 1 96.62 133 VAL B C 1
ATOM 2373 O O . VAL B 1 133 ? 7.895 14.922 9.57 1 96.62 133 VAL B O 1
ATOM 2376 N N . GLU B 1 134 ? 10.023 14.297 9.406 1 97.25 134 GLU B N 1
ATOM 2377 C CA . GLU B 1 134 ? 10.477 15.297 10.375 1 97.25 134 GLU B CA 1
ATOM 2378 C C . GLU B 1 134 ? 10.164 16.703 9.891 1 97.25 134 GLU B C 1
ATOM 2380 O O . GLU B 1 134 ? 9.633 17.531 10.648 1 97.25 134 GLU B O 1
ATOM 2385 N N . LYS B 1 135 ? 10.531 16.953 8.68 1 98.25 135 LYS B N 1
ATOM 2386 C CA . LYS B 1 135 ? 10.289 18.281 8.125 1 98.25 135 LYS B CA 1
ATOM 2387 C C . LYS B 1 135 ? 8.789 18.578 8.039 1 98.25 135 LYS B C 1
ATOM 2389 O O . LYS B 1 135 ? 8.359 19.688 8.305 1 98.25 135 LYS B O 1
ATOM 2394 N N . PHE B 1 136 ? 8.016 17.609 7.641 1 98.62 136 PHE B N 1
ATOM 2395 C CA . PHE B 1 136 ? 6.566 17.781 7.609 1 98.62 136 PHE B CA 1
ATOM 2396 C C . PHE B 1 136 ? 6.039 18.172 8.984 1 98.62 136 PHE B C 1
ATOM 2398 O O . PHE B 1 136 ? 5.336 19.188 9.117 1 98.62 136 PHE B O 1
ATOM 2405 N N . PHE B 1 137 ? 6.344 17.391 10.016 1 98.62 137 PHE B N 1
ATOM 2406 C CA . PHE B 1 137 ? 5.777 17.625 11.344 1 98.62 137 PHE B CA 1
ATOM 2407 C C . PHE B 1 137 ? 6.344 18.906 11.945 1 98.62 137 PHE B C 1
ATOM 2409 O O . PHE B 1 137 ? 5.66 19.609 12.695 1 98.62 137 PHE B O 1
ATOM 2416 N N . GLY B 1 138 ? 7.602 19.25 11.594 1 98.62 138 GLY B N 1
ATOM 2417 C CA . GLY B 1 138 ? 8.094 20.562 11.984 1 98.62 138 GLY B CA 1
ATOM 2418 C C . GLY B 1 138 ? 7.219 21.703 11.508 1 98.62 138 GLY B C 1
ATOM 2419 O O . GLY B 1 138 ? 6.828 22.562 12.289 1 98.62 138 GLY B O 1
ATOM 2420 N N . GLY B 1 139 ? 6.84 21.688 10.195 1 98.69 139 GLY B N 1
ATOM 2421 C CA . GLY B 1 139 ? 5.938 22.672 9.625 1 98.69 139 GLY B CA 1
ATOM 2422 C C . GLY B 1 139 ? 4.539 22.609 10.211 1 98.69 139 GLY B C 1
ATOM 2423 O O . GLY B 1 139 ? 3.922 23.656 10.461 1 98.69 139 GLY B O 1
ATOM 2424 N N . PHE B 1 140 ? 4.098 21.453 10.438 1 98.81 140 PHE B N 1
ATOM 2425 C CA . PHE B 1 140 ? 2.74 21.25 10.93 1 98.81 140 PHE B CA 1
ATOM 2426 C C . PHE B 1 140 ? 2.598 21.781 12.352 1 98.81 140 PHE B C 1
ATOM 2428 O O . PHE B 1 140 ? 1.616 22.453 12.664 1 98.81 140 PHE B O 1
ATOM 2435 N N . ILE B 1 141 ? 3.562 21.438 13.195 1 98.75 141 ILE B N 1
ATOM 2436 C CA . ILE B 1 141 ? 3.568 21.906 14.578 1 98.75 141 ILE B CA 1
ATOM 2437 C C . ILE B 1 141 ? 3.641 23.422 14.617 1 98.75 141 ILE B C 1
ATOM 2439 O O . ILE B 1 141 ? 2.898 24.062 15.367 1 98.75 141 ILE B O 1
ATOM 2443 N N . ASP B 1 142 ? 4.484 24.031 13.766 1 98.62 142 ASP B N 1
ATOM 2444 C CA . ASP B 1 142 ? 4.586 25.484 13.68 1 98.62 142 ASP B CA 1
ATOM 2445 C C . ASP B 1 142 ? 3.254 26.109 13.258 1 98.62 142 ASP B C 1
ATOM 2447 O O . ASP B 1 142 ? 2.82 27.109 13.828 1 98.62 142 ASP B O 1
ATOM 2451 N N . TYR B 1 143 ? 2.613 25.516 12.305 1 98.69 143 TYR B N 1
ATOM 2452 C CA . TYR B 1 143 ? 1.328 26 11.812 1 98.69 143 TYR B CA 1
ATOM 2453 C C . TYR B 1 143 ? 0.27 25.953 12.906 1 98.69 143 TYR B C 1
ATOM 2455 O O . TYR B 1 143 ? -0.426 26.938 13.148 1 98.69 143 TYR B O 1
ATOM 2463 N N . MET B 1 144 ? 0.171 24.828 13.555 1 98.38 144 MET B N 1
ATOM 2464 C CA . MET B 1 144 ? -0.874 24.625 14.555 1 98.38 144 MET B CA 1
ATOM 2465 C C . MET B 1 144 ? -0.654 25.547 15.758 1 98.38 144 MET B C 1
ATOM 2467 O O . MET B 1 144 ? -1.615 25.984 16.391 1 98.38 144 MET B O 1
ATOM 2471 N N . ALA B 1 145 ? 0.621 25.781 16.078 1 97.62 145 ALA B N 1
ATOM 2472 C CA . ALA B 1 145 ? 0.949 26.672 17.203 1 97.62 145 ALA B CA 1
ATOM 2473 C C . ALA B 1 145 ? 0.414 28.078 16.953 1 97.62 145 ALA B C 1
ATOM 2475 O O . ALA B 1 145 ? 0.138 28.812 17.906 1 97.62 145 ALA B O 1
ATOM 2476 N N . GLY B 1 146 ? 0.239 28.375 15.719 1 97.19 146 GLY B N 1
ATOM 2477 C CA . GLY B 1 146 ? -0.229 29.703 15.375 1 97.19 146 GLY B CA 1
ATOM 2478 C C . GLY B 1 146 ? -1.74 29.797 15.273 1 97.19 146 GLY B C 1
ATOM 2479 O O . GLY B 1 146 ? -2.289 30.875 15.078 1 97.19 146 GLY B O 1
ATOM 2480 N N . GLN B 1 147 ? -2.396 28.703 15.422 1 96.06 147 GLN B N 1
ATOM 2481 C CA . GLN B 1 147 ? -3.848 28.688 15.281 1 96.06 147 GLN B CA 1
ATOM 2482 C C . GLN B 1 147 ? -4.535 28.953 16.625 1 96.06 147 GLN B C 1
ATOM 2484 O O . GLN B 1 147 ? -4.09 28.469 17.656 1 96.06 147 GLN B O 1
ATOM 2489 N N . PRO B 1 148 ? -5.625 29.75 16.641 1 94.5 148 PRO B N 1
ATOM 2490 C CA . PRO B 1 148 ? -6.406 29.891 17.875 1 94.5 148 PRO B CA 1
ATOM 2491 C C . PRO B 1 148 ? -7.07 28.578 18.297 1 94.5 148 PRO B C 1
ATOM 2493 O O . PRO B 1 148 ? -7.496 27.797 17.438 1 94.5 148 PRO B O 1
ATOM 2496 N N . ARG B 1 149 ? -7.121 28.375 19.594 1 91 149 ARG B N 1
ATOM 2497 C CA . ARG B 1 149 ? -7.766 27.156 20.109 1 91 149 ARG B CA 1
ATOM 2498 C C . ARG B 1 149 ? -9.289 27.297 20.062 1 91 149 ARG B C 1
ATOM 2500 O O . ARG B 1 149 ? -9.844 28.281 20.562 1 91 149 ARG B O 1
ATOM 2507 N N . LEU B 1 150 ? -9.828 26.344 19.344 1 85.56 150 LEU B N 1
ATOM 2508 C CA . LEU B 1 150 ? -11.289 26.344 19.234 1 85.56 150 LEU B CA 1
ATOM 2509 C C . LEU B 1 150 ? -11.898 25.281 20.141 1 85.56 150 LEU B C 1
ATOM 2511 O O . LEU B 1 150 ? -11.32 24.219 20.328 1 85.56 150 LEU B O 1
ATOM 2515 N N . ALA B 1 151 ? -13.055 25.609 20.859 1 80.56 151 ALA B N 1
ATOM 2516 C CA . ALA B 1 151 ? -13.773 24.641 21.672 1 80.56 151 ALA B CA 1
ATOM 2517 C C . ALA B 1 151 ? -14.281 23.469 20.812 1 80.56 151 ALA B C 1
ATOM 2519 O O . ALA B 1 151 ? -14.703 23.672 19.672 1 80.56 151 ALA B O 1
ATOM 2520 N N . PRO B 1 152 ? -14.172 22.266 21.297 1 72.56 152 PRO B N 1
ATOM 2521 C CA . PRO B 1 152 ? -14.695 21.141 20.531 1 72.56 152 PRO B CA 1
ATOM 2522 C C . PRO B 1 152 ? -16.188 21.266 20.234 1 72.56 152 PRO B C 1
ATOM 2524 O O . PRO B 1 152 ? -16.922 21.875 21.016 1 72.56 152 PRO B O 1
ATOM 2527 N N . PRO B 1 153 ? -16.531 20.906 18.969 1 68.38 153 PRO B N 1
ATOM 2528 C CA . PRO B 1 153 ? -17.969 20.969 18.703 1 68.38 153 PRO B CA 1
ATOM 2529 C C . PRO B 1 153 ? -18.797 20.266 19.766 1 68.38 153 PRO B C 1
ATOM 2531 O O . PRO B 1 153 ? -18.391 19.234 20.297 1 68.38 153 PRO B O 1
ATOM 2534 N N . ALA B 1 154 ? -19.719 20.984 20.375 1 65.56 154 ALA B N 1
ATOM 2535 C CA . ALA B 1 154 ? -20.594 20.438 21.406 1 65.56 154 ALA B CA 1
ATOM 2536 C C . ALA B 1 154 ? -21.156 19.078 21 1 65.56 154 ALA B C 1
ATOM 2538 O O . ALA B 1 154 ? -21.5 18.875 19.828 1 65.56 154 ALA B O 1
ATOM 2539 N N . PRO B 1 155 ? -20.719 18.016 21.781 1 59.81 155 PRO B N 1
ATOM 2540 C CA . PRO B 1 155 ? -21.344 16.734 21.422 1 59.81 155 PRO B CA 1
ATOM 2541 C C . PRO B 1 155 ? -22.812 16.891 21.047 1 59.81 155 PRO B C 1
ATOM 2543 O O . PRO B 1 155 ? -23.516 17.766 21.562 1 59.81 155 PRO B O 1
ATOM 2546 N N . ALA B 1 156 ? -23.156 16.375 19.844 1 56.94 156 ALA B N 1
ATOM 2547 C CA . ALA B 1 156 ? -24.562 16.438 19.438 1 56.94 156 ALA B CA 1
ATOM 2548 C C . ALA B 1 156 ? -25.484 16.219 20.641 1 56.94 156 ALA B C 1
ATOM 2550 O O . ALA B 1 156 ? -25.172 15.406 21.516 1 56.94 156 ALA B O 1
ATOM 2551 N N . PRO B 1 157 ? -26.344 17.172 20.891 1 54.03 157 PRO B N 1
ATOM 2552 C CA . PRO B 1 157 ? -27.234 16.984 22.031 1 54.03 157 PRO B CA 1
ATOM 2553 C C . PRO B 1 157 ? -27.812 15.57 22.109 1 54.03 157 PRO B C 1
ATOM 2555 O O . PRO B 1 157 ? -28.172 14.984 21.094 1 54.03 157 PRO B O 1
ATOM 2558 N N . GLU B 1 158 ? -27.344 14.781 23.016 1 52.84 158 GLU B N 1
ATOM 2559 C CA . GLU B 1 158 ? -27.953 13.477 23.219 1 52.84 158 GLU B CA 1
ATOM 2560 C C . GLU B 1 158 ? -29.469 13.531 23 1 52.84 158 GLU B C 1
ATOM 2562 O O . GLU B 1 158 ? -30.109 14.492 23.422 1 52.84 158 GLU B O 1
ATOM 2567 N N . PRO B 1 159 ? -30 12.906 21.953 1 48.75 159 PRO B N 1
ATOM 2568 C CA . PRO B 1 159 ? -31.453 12.961 21.859 1 48.75 159 PRO B CA 1
ATOM 2569 C C . PRO B 1 159 ? -32.156 12.898 23.219 1 48.75 159 PRO B C 1
ATOM 2571 O O . PRO B 1 159 ? -31.719 12.133 24.094 1 48.75 159 PRO B O 1
ATOM 2574 N N . ARG B 1 160 ? -32.812 13.891 23.703 1 38.66 160 ARG B N 1
ATOM 2575 C CA . ARG B 1 160 ? -33.656 13.836 24.906 1 38.66 160 ARG B CA 1
ATOM 2576 C C . ARG B 1 160 ? -34.344 12.5 25.016 1 38.66 160 ARG B C 1
ATOM 2578 O O . ARG B 1 160 ? -35.062 12.086 24.094 1 38.66 160 ARG B O 1
ATOM 2585 N N . ALA B 1 161 ? -33.875 11.492 25.766 1 45.62 161 ALA B N 1
ATOM 2586 C CA . ALA B 1 161 ? -34.625 10.273 26.078 1 45.62 161 ALA B CA 1
ATOM 2587 C C . ALA B 1 161 ? -36.125 10.539 26.125 1 45.62 161 ALA B C 1
ATOM 2589 O O . ALA B 1 161 ? -36.562 11.484 26.781 1 45.62 161 ALA B O 1
ATOM 2590 N N . LEU B 1 162 ? -36.875 10.273 25.109 1 41.66 162 LEU B N 1
ATOM 2591 C CA . LEU B 1 162 ? -38.312 10.258 25.234 1 41.66 162 LEU B CA 1
ATOM 2592 C C . LEU B 1 162 ? -38.719 9.828 26.641 1 41.66 162 LEU B C 1
ATOM 2594 O O . LEU B 1 162 ? -38.25 8.805 27.141 1 41.66 162 LEU B O 1
ATOM 2598 N N . ALA B 1 163 ? -39.125 10.656 27.5 1 42.91 163 ALA B N 1
ATOM 2599 C CA . ALA B 1 163 ? -39.812 10.336 28.766 1 42.91 163 ALA B CA 1
ATOM 2600 C C . ALA B 1 163 ? -40.781 9.172 28.594 1 42.91 163 ALA B C 1
ATOM 2602 O O . ALA B 1 163 ? -41.781 9.297 27.875 1 42.91 163 ALA B O 1
ATOM 2603 N N . THR B 1 164 ? -40.312 7.906 28.469 1 42.56 164 THR B N 1
ATOM 2604 C CA . THR B 1 164 ? -41.188 6.746 28.578 1 42.56 164 THR B CA 1
ATOM 2605 C C . THR B 1 164 ? -42.25 6.965 29.656 1 42.56 164 THR B C 1
ATOM 2607 O O . THR B 1 164 ? -41.938 7.273 30.797 1 42.56 164 THR B O 1
ATOM 2610 N N . SER B 1 165 ? -43.469 7.43 29.359 1 40.19 165 SER B N 1
ATOM 2611 C CA . SER B 1 165 ? -44.719 7.512 30.109 1 40.19 165 SER B CA 1
ATOM 2612 C C . SER B 1 165 ? -44.938 6.258 30.938 1 40.19 165 SER B C 1
ATOM 2614 O O . SER B 1 165 ? -44.844 5.141 30.422 1 40.19 165 SER B O 1
ATOM 2616 N N . ARG B 1 166 ? -44.75 6.262 32.25 1 43.47 166 ARG B N 1
ATOM 2617 C CA . ARG B 1 166 ? -45.031 5.359 33.375 1 43.47 166 ARG B CA 1
ATOM 2618 C C . ARG B 1 166 ? -46.438 4.773 33.281 1 43.47 166 ARG B C 1
ATOM 2620 O O . ARG B 1 166 ? -46.875 4.055 34.188 1 43.47 166 ARG B O 1
ATOM 2627 N N . TRP B 1 167 ? -47.219 5.281 32.344 1 43.88 167 TRP B N 1
ATOM 2628 C CA . TRP B 1 167 ? -48.625 4.898 32.375 1 43.88 167 TRP B CA 1
ATOM 2629 C C . TRP B 1 167 ? -48.812 3.416 32.094 1 43.88 167 TRP B C 1
ATOM 2631 O O . TRP B 1 167 ? -49.875 2.857 32.281 1 43.88 167 TRP B O 1
ATOM 2641 N N . SER B 1 168 ? -47.875 2.709 31.469 1 43.88 168 SER B N 1
ATOM 2642 C CA . SER B 1 168 ? -48.281 1.4 30.969 1 43.88 168 SER B CA 1
ATOM 2643 C C . SER B 1 168 ? -48.344 0.365 32.094 1 43.88 168 SER B C 1
ATOM 2645 O O . SER B 1 168 ? -48.812 -0.752 31.875 1 43.88 168 SER B O 1
ATOM 2647 N N . TRP B 1 169 ? -47.75 0.657 33.25 1 44.22 169 TRP B N 1
ATOM 2648 C CA . TRP B 1 169 ? -47.75 -0.41 34.25 1 44.22 169 TRP B CA 1
ATOM 2649 C C . TRP B 1 169 ? -49.125 -0.557 34.875 1 44.22 169 TRP B C 1
ATOM 2651 O O . TRP B 1 169 ? -49.438 -1.605 35.438 1 44.22 169 TRP B O 1
ATOM 2661 N N . ALA B 1 170 ? -50 0.469 34.812 1 43.91 170 ALA B N 1
ATOM 2662 C CA . ALA B 1 170 ? -51.281 0.407 35.531 1 43.91 170 ALA B CA 1
ATOM 2663 C C . ALA B 1 170 ? -52.219 -0.609 34.906 1 43.91 170 ALA B C 1
ATOM 2665 O O . ALA B 1 170 ? -52.969 -1.285 35.594 1 43.91 170 ALA B O 1
ATOM 2666 N N . LEU B 1 171 ? -52.094 -0.782 33.562 1 43.62 171 LEU B N 1
ATOM 2667 C CA . LEU B 1 171 ? -53.094 -1.652 32.938 1 43.62 171 LEU B CA 1
ATOM 2668 C C . LEU B 1 171 ? -52.781 -3.117 33.219 1 43.62 171 LEU B C 1
ATOM 2670 O O . LEU B 1 171 ? -53.719 -3.934 33.344 1 43.62 171 LEU B O 1
ATOM 2674 N N . ALA B 1 172 ? -51.5 -3.377 33.562 1 42.16 172 ALA B N 1
ATOM 2675 C CA . ALA B 1 172 ? -51.188 -4.789 33.781 1 42.16 172 ALA B CA 1
ATOM 2676 C C . ALA B 1 172 ? -51.75 -5.285 35.125 1 42.16 172 ALA B C 1
ATOM 2678 O O . ALA B 1 172 ? -52.188 -6.43 35.219 1 42.16 172 ALA B O 1
ATOM 2679 N N . ILE B 1 173 ? -51.812 -4.344 36.031 1 47.91 173 ILE B N 1
ATOM 2680 C CA . ILE B 1 173 ? -52.281 -4.781 37.344 1 47.91 173 ILE B CA 1
ATOM 2681 C C . ILE B 1 173 ? -53.781 -5.098 37.312 1 47.91 173 ILE B C 1
ATOM 2683 O O . ILE B 1 173 ? -54.219 -6.043 37.938 1 47.91 173 ILE B O 1
ATOM 2687 N N . ALA B 1 174 ? -54.438 -4.418 36.344 1 46.25 174 ALA B N 1
ATOM 2688 C CA . ALA B 1 174 ? -55.906 -4.629 36.344 1 46.25 174 ALA B CA 1
ATOM 2689 C C . ALA B 1 174 ? -56.25 -6.016 35.781 1 46.25 174 ALA B C 1
ATOM 2691 O O . ALA B 1 174 ? -57.188 -6.645 36.25 1 46.25 174 ALA B O 1
ATOM 2692 N N . VAL B 1 175 ? -55.375 -6.449 34.844 1 46.69 175 VAL B N 1
ATOM 2693 C CA . VAL B 1 175 ? -55.75 -7.727 34.219 1 46.69 175 VAL B CA 1
ATOM 2694 C C . VAL B 1 175 ? -55.531 -8.859 35.219 1 46.69 175 VAL B C 1
ATOM 2696 O O . VAL B 1 175 ? -56.312 -9.797 35.281 1 46.69 175 VAL B O 1
ATOM 2699 N N . ILE B 1 176 ? -54.531 -8.641 36.125 1 48.25 176 ILE B N 1
ATOM 2700 C CA . ILE B 1 176 ? -54.281 -9.727 37.062 1 48.25 176 ILE B CA 1
ATOM 2701 C C . ILE B 1 176 ? -55.438 -9.844 38.031 1 48.25 176 ILE B C 1
ATOM 2703 O O . ILE B 1 176 ? -55.844 -10.953 38.406 1 48.25 176 ILE B O 1
ATOM 2707 N N . ALA B 1 177 ? -56.031 -8.672 38.344 1 47.53 177 ALA B N 1
ATOM 2708 C CA . ALA B 1 177 ? -57.094 -8.758 39.312 1 47.53 177 ALA B CA 1
ATOM 2709 C C . ALA B 1 177 ? -58.281 -9.555 38.75 1 47.53 177 ALA B C 1
ATOM 2711 O O . ALA B 1 177 ? -58.969 -10.242 39.5 1 47.53 177 ALA B O 1
ATOM 2712 N N . VAL B 1 178 ? -58.531 -9.398 37.438 1 49.5 178 VAL B N 1
ATOM 2713 C CA . VAL B 1 178 ? -59.719 -10.086 36.875 1 49.5 178 VAL B CA 1
ATOM 2714 C C . VAL B 1 178 ? -59.469 -11.594 36.938 1 49.5 178 VAL B C 1
ATOM 2716 O O . VAL B 1 178 ? -60.406 -12.359 37.25 1 49.5 178 VAL B O 1
ATOM 2719 N N . LEU B 1 179 ? -58.219 -11.992 36.75 1 48.06 179 LEU B N 1
ATOM 2720 C CA . LEU B 1 179 ? -58.031 -13.438 36.688 1 48.06 179 LEU B CA 1
ATOM 2721 C C . LEU B 1 179 ? -58.125 -14.062 38.062 1 48.06 179 LEU B C 1
ATOM 2723 O O . LEU B 1 179 ? -58.656 -15.172 38.219 1 48.06 179 LEU B O 1
ATOM 2727 N N . VAL B 1 180 ? -57.688 -13.344 39.031 1 49.88 180 VAL B N 1
ATOM 2728 C CA . VAL B 1 180 ? -57.75 -13.938 40.375 1 49.88 180 VAL B CA 1
ATOM 2729 C C . VAL B 1 180 ? -59.188 -14.039 40.844 1 49.88 180 VAL B C 1
ATOM 2731 O O . VAL B 1 180 ? -59.562 -14.984 41.531 1 49.88 180 VAL B O 1
ATOM 2734 N N . GLY B 1 181 ? -59.969 -13.062 40.375 1 49.34 181 GLY B N 1
ATOM 2735 C CA . GLY B 1 181 ? -61.344 -13.141 40.844 1 49.34 181 GLY B CA 1
ATOM 2736 C C . GLY B 1 181 ? -62.062 -14.375 40.344 1 49.34 181 GLY B C 1
ATOM 2737 O O . GLY B 1 181 ? -63 -14.875 41 1 49.34 181 GLY B O 1
ATOM 2738 N N . TYR B 1 182 ? -61.781 -14.773 39.125 1 49.25 182 TYR B N 1
ATOM 2739 C CA . TYR B 1 182 ? -62.562 -15.883 38.594 1 49.25 182 TYR B CA 1
ATOM 2740 C C . TYR B 1 182 ? -62.281 -17.172 39.344 1 49.25 182 TYR B C 1
ATOM 2742 O O . TYR B 1 182 ? -63.156 -18 39.531 1 49.25 182 TYR B O 1
ATOM 2750 N N . HIS B 1 183 ? -61.031 -17.375 39.844 1 47.5 183 HIS B N 1
ATOM 2751 C CA . HIS B 1 183 ? -60.781 -18.703 40.406 1 47.5 183 HIS B CA 1
ATOM 2752 C C . HIS B 1 183 ? -61.5 -18.875 41.75 1 47.5 183 HIS B C 1
ATOM 2754 O O . HIS B 1 183 ? -61.688 -19.984 42.219 1 47.5 183 HIS B O 1
ATOM 2760 N N . THR B 1 184 ? -61.719 -17.859 42.531 1 42.38 184 THR B N 1
ATOM 2761 C CA . THR B 1 184 ? -62.312 -18.141 43.844 1 42.38 184 THR B CA 1
ATOM 2762 C C . THR B 1 184 ? -63.781 -18.562 43.688 1 42.38 184 THR B C 1
ATOM 2764 O O . THR B 1 184 ? -64.375 -19.047 44.625 1 42.38 184 THR B O 1
ATOM 2767 N N . LEU B 1 185 ? -64.438 -18.188 42.656 1 37.25 185 LEU B N 1
ATOM 2768 C CA . LEU B 1 185 ? -65.875 -18.578 42.688 1 37.25 185 LEU B CA 1
ATOM 2769 C C . LEU B 1 185 ? -66 -20.062 42.375 1 37.25 185 LEU B C 1
ATOM 2771 O O . LEU B 1 185 ? -67.062 -20.656 42.75 1 37.25 185 LEU B O 1
ATOM 2775 N N . PHE B 1 186 ? -65.125 -20.672 41.5 1 34.97 186 PHE B N 1
ATOM 2776 C CA . PHE B 1 186 ? -65.5 -22.062 41.25 1 34.97 186 PHE B CA 1
ATOM 2777 C C . PHE B 1 186 ? -64.875 -22.984 42.281 1 34.97 186 PHE B C 1
ATOM 2779 O O . PHE B 1 186 ? -63.875 -23.656 42 1 34.97 186 PHE B O 1
ATOM 2786 N N . LYS B 1 187 ? -64.5 -22.531 43.469 1 23.77 187 LYS B N 1
ATOM 2787 C CA . LYS B 1 187 ? -64.5 -23.625 44.438 1 23.77 187 LYS B CA 1
ATOM 2788 C C . LYS B 1 187 ? -65.938 -23.953 44.906 1 23.77 187 LYS B C 1
ATOM 2790 O O . LYS B 1 187 ? -66.75 -23.047 45.156 1 23.77 187 LYS B O 1
#

Secondary structure (DSSP, 8-state):
-EEEEEEEESS-HHHHHHHHT-HHHHHHHSTTEEEEEEEETTEEEEEEEEEETTEEEEEEEEEEEEEEETTTEEEEEEEEEETTTEEEEEEEEEEEEEETTEEEEEEEEEEEEETHHHHT-HHHHHHHHHHHHHHHHHHHHHHHHTSPPPPPP------------TTHHHHHHHHHHHHHHHHHHT-/-EEEEEEEESS-HHHHHHHHT-HHHHHHHSTTEEEEEEEETTEEEEEEEEEETTEEEEEEEEEEEEEEETTTEEEEEEEEEETTTEEEEEEEEEEEEEETTEEEEEEEEEEEEETHHHHT-HHHHHHHHHHHHHHHHHHHHHHHHTSPPPPPP------------TTHHHHHHHHHHHHHHHHHHT-

pLDDT: mean 87.3, std 19.94, range [23.77, 98.88]

Organism: Bordetella avium (strain 197N) (NCBI:txid360910)

Radius of gyration: 31.77 Å; Cα contacts (8 Å, |Δi|>4): 684; chains: 2; bounding box: 133×64×64 Å

Solvent-accessible surface area (backbone atoms only — not comparable to full-atom values): 19935 Å² total; per-residue (Å²): 93,78,49,72,55,71,47,80,34,63,33,49,34,60,58,49,42,54,44,71,72,28,47,69,51,43,38,71,20,37,74,50,42,75,43,51,43,74,76,50,98,43,30,36,40,39,31,31,41,50,67,50,85,83,46,74,35,56,29,48,28,41,40,35,54,42,77,71,41,88,44,34,34,33,36,38,30,36,40,35,39,16,92,83,35,27,38,38,31,35,37,33,40,42,37,40,39,80,41,95,87,10,15,36,39,35,41,39,37,38,43,47,54,30,63,60,50,41,73,62,36,67,71,44,51,51,51,40,52,51,52,50,52,50,50,21,51,53,39,43,37,56,53,40,60,70,49,81,88,71,79,74,78,71,70,72,74,70,75,75,75,72,78,77,73,77,67,68,64,60,60,55,55,54,56,51,50,56,56,57,55,56,59,65,64,78,103,92,77,48,72,54,71,47,79,34,63,34,48,32,62,59,48,42,54,44,71,73,28,48,68,51,41,38,71,19,37,73,49,43,74,45,50,43,74,76,49,99,44,28,36,40,38,32,31,40,51,68,50,83,83,46,74,34,55,29,48,28,43,39,35,55,44,78,72,39,88,46,35,34,34,35,38,29,35,42,34,39,16,94,84,35,29,40,37,32,36,39,35,40,42,36,40,40,81,42,96,87,10,15,35,40,33,40,40,36,38,42,47,55,30,63,60,52,41,72,61,35,67,71,45,50,52,52,40,52,49,50,48,54,49,50,21,50,52,40,43,37,57,52,41,60,70,49,82,89,73,80,72,76,72,72,73,75,68,76,75,74,73,78,77,73,77,66,68,64,61,61,57,56,54,55,52,54,57,56,57,56,58,59,66,64,76,107

Sequence (374 aa):
MRIADAQWIPSPPHQTWDALFDPEVLQRCLPGCIRVIRLTDTEYAITVRAKVGGIDAEYEGELLVSDITPSESCSLAFDGKGAAAGLAIGTAQINLSPKENGTRLSYTVAAMTGGKLAALGEPAILKAGGKIVEKFFGGFIDYMAGQPRLAPPAPAPEPRALATSRWSWALAIAVIAVLVGYHTLFKMRIADAQWIPSPPHQTWDALFDPEVLQRCLPGCIRVIRLTDTEYAITVRAKVGGIDAEYEGELLVSDITPSESCSLAFDGKGAAAGLAIGTAQINLSPKENGTRLSYTVAAMTGGKLAALGEPAILKAGGKIVEKFFGGFIDYMAGQPRLAPPAPAPEPRALATSRWSWALAIAVIAVLVGYHTLFK

Nearest PDB structures (foldseek):
  2pcs-assembly1_A  TM=9.353E-01  e=6.349E-12  Geobacillus kaustophilus HTA426
  3q64-assembly1_A-2  TM=7.335E-01  e=2.936E-07  Mesorhizobium loti
  3put-assembly1_A  TM=7.270E-01  e=4.306E-06  Rhizobium etli CFN 42
  3rd6-assembly2_A  TM=7.127E-01  e=4.816E-06  Mesorhizobium loti
  3put-assembly1_B  TM=7.187E-01  e=1.054E-05  Rhizobium etli CFN 42

Foldseek 3Di:
DKDKDKDWALAALQVLQVLVQDQVSQQQQQAQWDGWDDPDSFKIWTWGWAAFLNDTFIKIKMKGWAPDDRSAWIKMWMKIQTPRAFIKTKIKIWGWDDDPNTIMIIMMMDMDTDDNNVVSDDVRR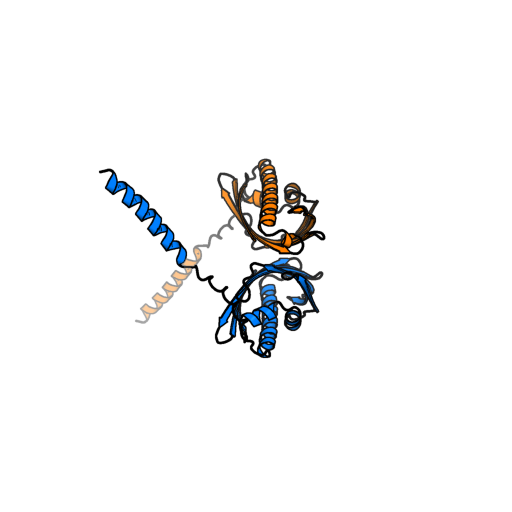VVRVVVRVVSSVVSNRVVSVPDDHDDPDDPDPPPDPPPPPPPPVVVVVVVVVVVVVVVVVVD/DKDKDKDWALAALQVLQVLVQDQVSQQQQQAQWDGWDDPDSFKIWTWGWAAFLNDTFIKIKMKGWAPDDRSAWIKMWMKIQTPRAFIKTKIKIWGWDDDPNTIMIIMMMDMDTDDNNVVSDDVRRVVRVVVRVVSSVVSNRVVSVPDDHDDPDDPDPDPPPPPPPPPPVVVVVVVVVVVVVVVVVVD

InterPro domains:
  IPR010419 Carbon monoxide dehydrogenase subunit G [PF06240] (9-139)
  IPR010419 Carbon monoxide dehydrogenase subunit G [PTHR38588] (1-162)
  IPR010419 Carbon monoxide dehydrogenase subunit G [cd05018] (1-145)
  IPR023393 START-like domain superfamily [G3DSA:3.30.530.20] (1-150)